Protein AF-A0AAW9IIH4-F1 (afdb_monomer)

Solvent-accessible surface area (backbone atoms only — not comparable to full-atom values): 10590 Å² total; per-residue (Å²): 128,60,88,69,88,62,89,60,56,69,57,55,57,49,47,42,50,60,62,62,72,50,63,72,75,75,47,43,67,60,53,48,55,54,21,71,76,36,96,56,32,51,64,33,71,68,41,51,50,56,61,61,62,69,77,44,51,66,56,54,52,56,50,33,56,43,57,64,70,49,71,61,63,66,55,52,53,40,45,74,74,68,45,50,73,68,51,42,41,62,72,48,51,48,64,73,41,44,32,47,50,43,40,49,50,51,56,51,46,56,57,57,66,67,51,47,71,65,53,62,71,39,34,77,50,80,91,68,56,50,70,53,56,57,50,50,52,40,55,70,68,62,102,61,62,42,59,68,59,37,51,54,50,51,57,58,63,42,49,65,55,52,55,51,45,71,74,40,45,71,27,40,63,51,32,62,50,61,64,65,64,83,129

Structure (mmCIF, N/CA/C/O backbone):
data_AF-A0AAW9IIH4-F1
#
_entry.id   AF-A0AAW9IIH4-F1
#
loop_
_atom_site.group_PDB
_atom_site.id
_atom_site.type_symbol
_atom_site.label_atom_id
_atom_site.label_alt_id
_atom_site.label_comp_id
_atom_site.label_asym_id
_atom_site.label_entity_id
_atom_site.label_seq_id
_atom_site.pdbx_PDB_ins_code
_atom_site.Cartn_x
_atom_site.Cartn_y
_atom_site.Cartn_z
_atom_site.occupancy
_atom_site.B_iso_or_equiv
_atom_site.auth_seq_id
_atom_site.auth_comp_id
_atom_site.auth_asym_id
_atom_site.auth_atom_id
_atom_site.pdbx_PDB_model_num
ATOM 1 N N . PHE A 1 1 ? -5.712 0.912 16.869 1.00 66.12 1 PHE A N 1
ATOM 2 C CA . PHE A 1 1 ? -5.456 2.235 17.491 1.00 66.12 1 PHE A CA 1
ATOM 3 C C . PHE A 1 1 ? -6.668 3.172 17.617 1.00 66.12 1 PHE A C 1
ATOM 5 O O . PHE A 1 1 ? -6.524 4.191 18.275 1.00 66.12 1 PHE A O 1
ATOM 12 N N . SER A 1 2 ? -7.848 2.918 17.038 1.00 71.56 2 SER A N 1
ATOM 13 C CA . SER A 1 2 ? -8.985 3.839 17.243 1.00 71.56 2 SER A CA 1
ATOM 14 C C . SER A 1 2 ? -9.834 3.443 18.458 1.00 71.56 2 SER A C 1
ATOM 16 O O . SER A 1 2 ? -9.719 4.090 19.499 1.00 71.56 2 SER A O 1
ATOM 18 N N . ARG A 1 3 ? -10.573 2.327 18.377 1.00 78.88 3 ARG A N 1
ATOM 19 C CA . ARG A 1 3 ? -11.568 1.919 19.389 1.00 78.88 3 ARG A CA 1
ATOM 20 C C . ARG A 1 3 ? -11.011 1.212 20.629 1.00 78.88 3 ARG A C 1
ATOM 22 O O . ARG A 1 3 ? -11.434 1.510 21.737 1.00 78.88 3 ARG A O 1
ATOM 29 N N . LEU A 1 4 ? -10.010 0.346 20.474 1.00 81.75 4 LEU A N 1
ATOM 30 C CA . LEU A 1 4 ? -9.418 -0.372 21.611 1.00 81.75 4 LEU A CA 1
ATOM 31 C C . LEU A 1 4 ? -8.483 0.527 22.441 1.00 81.75 4 LEU A C 1
ATOM 33 O O . LEU A 1 4 ? -7.743 1.363 21.891 1.00 81.75 4 LEU A O 1
ATOM 37 N N . ARG A 1 5 ? -8.509 0.339 23.766 1.00 77.62 5 ARG A N 1
ATOM 38 C CA . ARG A 1 5 ? -7.587 0.945 24.738 1.00 77.62 5 ARG A CA 1
ATOM 39 C C . ARG A 1 5 ? -6.576 -0.122 25.167 1.00 77.62 5 ARG A C 1
ATOM 41 O O . ARG A 1 5 ? -6.972 -1.193 25.598 1.00 77.62 5 ARG A O 1
ATOM 48 N N . PHE A 1 6 ? -5.287 0.160 25.010 1.00 85.25 6 PHE A N 1
ATOM 49 C CA . PHE A 1 6 ? -4.189 -0.705 25.445 1.00 85.25 6 PHE A CA 1
ATOM 50 C C . PHE A 1 6 ? -2.992 0.165 25.843 1.00 85.25 6 PHE A C 1
ATOM 52 O O . PHE A 1 6 ? -2.865 1.301 25.363 1.00 85.25 6 PHE A O 1
ATOM 59 N N . SER A 1 7 ? -2.139 -0.346 26.731 1.00 81.88 7 SER A N 1
ATOM 60 C CA . SER A 1 7 ? -0.954 0.385 27.192 1.00 81.88 7 SER A CA 1
ATOM 61 C C . SER A 1 7 ? 0.018 0.635 26.033 1.00 81.88 7 SER A C 1
ATOM 63 O O . SER A 1 7 ? 0.173 -0.205 25.152 1.00 81.88 7 SER A O 1
ATOM 65 N N . GLY A 1 8 ? 0.631 1.820 25.977 1.00 83.62 8 GLY A N 1
ATOM 66 C CA . GLY A 1 8 ? 1.584 2.175 24.916 1.00 83.62 8 GLY A CA 1
ATOM 67 C C . GLY A 1 8 ? 0.967 2.596 23.574 1.00 83.62 8 GLY A C 1
ATOM 68 O O . GLY A 1 8 ? 1.698 2.942 22.653 1.00 83.62 8 GLY A O 1
ATOM 69 N N . LYS A 1 9 ? -0.363 2.665 23.445 1.00 82.25 9 LYS A N 1
ATOM 70 C CA . LYS A 1 9 ? -1.073 3.038 22.203 1.00 82.25 9 LYS A CA 1
ATOM 71 C C . LYS A 1 9 ? -0.582 4.335 21.536 1.00 82.25 9 LYS A C 1
ATOM 73 O O . LYS A 1 9 ? -0.494 4.384 20.311 1.00 82.25 9 LYS A O 1
ATOM 78 N N . LYS A 1 10 ? -0.291 5.386 22.314 1.00 82.88 10 LYS A N 1
ATOM 79 C CA . LYS A 1 10 ? 0.221 6.670 21.789 1.00 82.88 10 LYS A CA 1
ATOM 80 C C . LYS A 1 10 ? 1.667 6.530 21.308 1.00 82.88 10 LYS A C 1
ATOM 82 O O . LYS A 1 10 ? 1.976 6.956 20.202 1.00 82.88 10 LYS A O 1
ATOM 87 N N . TYR A 1 11 ? 2.513 5.893 22.115 1.00 87.62 11 TYR A N 1
ATOM 88 C CA . TYR A 1 11 ? 3.925 5.685 21.803 1.00 87.62 11 TYR A CA 1
ATOM 89 C C . TYR A 1 11 ? 4.120 4.749 20.612 1.00 87.62 11 TYR A C 1
ATOM 91 O O . TYR A 1 11 ? 4.866 5.097 19.711 1.00 87.62 11 TYR A O 1
ATOM 99 N N . GLY A 1 12 ? 3.392 3.632 20.535 1.00 87.25 12 GLY A N 1
ATOM 100 C CA . GLY A 1 12 ? 3.460 2.717 19.394 1.00 87.25 12 GLY A CA 1
ATOM 101 C C . GLY A 1 12 ? 3.014 3.377 18.089 1.00 87.25 12 GLY A C 1
ATOM 102 O O . GLY A 1 12 ? 3.653 3.216 17.058 1.00 87.25 12 GLY A O 1
ATOM 103 N N . LEU A 1 13 ? 1.963 4.199 18.136 1.00 85.88 13 LEU A N 1
ATOM 104 C CA . LEU A 1 13 ? 1.499 4.936 16.963 1.00 85.88 13 LEU A CA 1
ATOM 105 C C . LEU A 1 13 ? 2.510 6.007 16.502 1.00 85.88 13 LEU A C 1
ATOM 107 O O . LEU A 1 13 ? 2.659 6.239 15.303 1.00 85.88 13 LEU A O 1
ATOM 111 N N . MET A 1 14 ? 3.191 6.655 17.449 1.00 87.00 14 MET A N 1
ATOM 112 C CA . MET A 1 14 ? 4.235 7.642 17.171 1.00 87.00 14 MET A CA 1
ATOM 113 C C . MET A 1 14 ? 5.524 6.977 16.671 1.00 87.00 14 MET A C 1
ATOM 115 O O . MET A 1 14 ? 6.124 7.463 15.720 1.00 87.00 14 MET A O 1
ATOM 119 N N . ALA A 1 15 ? 5.899 5.828 17.239 1.00 89.06 15 ALA A N 1
ATOM 120 C CA . ALA A 1 15 ? 7.024 5.017 16.783 1.00 89.06 15 ALA A CA 1
ATOM 121 C C . ALA A 1 15 ? 6.838 4.576 15.326 1.00 89.06 15 ALA A C 1
ATOM 123 O O . ALA A 1 15 ? 7.763 4.706 14.533 1.00 89.06 15 ALA A O 1
ATOM 124 N N . LEU A 1 16 ? 5.626 4.151 14.947 1.00 87.38 16 LEU A N 1
ATOM 125 C CA . LEU A 1 16 ? 5.300 3.810 13.558 1.00 87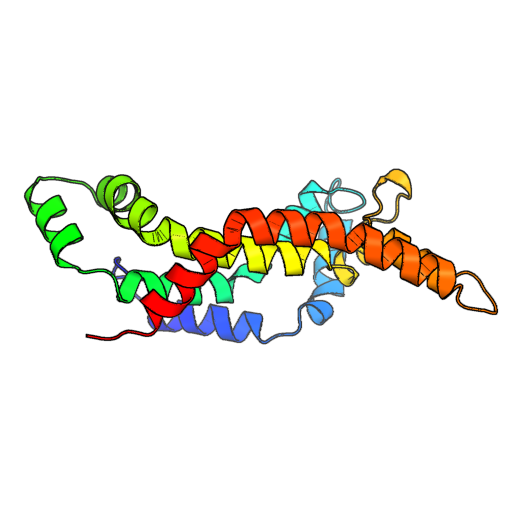.38 16 LEU A CA 1
ATOM 126 C C . LEU A 1 16 ? 5.521 4.983 12.586 1.00 87.38 16 LEU A C 1
ATOM 128 O O . LEU A 1 16 ? 5.991 4.754 11.478 1.00 87.38 16 LEU A O 1
ATOM 132 N N . LEU A 1 17 ? 5.227 6.228 12.987 1.00 85.00 17 LEU A N 1
ATOM 133 C CA . LEU A 1 17 ? 5.519 7.400 12.146 1.00 85.00 17 LEU A CA 1
ATOM 134 C C . LEU A 1 17 ? 7.008 7.677 12.044 1.00 85.00 17 LEU A C 1
ATOM 136 O O . LEU A 1 17 ? 7.509 7.880 10.945 1.00 85.00 17 LEU A O 1
ATOM 140 N N . ILE A 1 18 ? 7.702 7.691 13.182 1.00 88.31 18 ILE A N 1
ATOM 141 C CA . ILE A 1 18 ? 9.134 8.003 13.229 1.00 88.31 18 ILE A CA 1
ATOM 142 C C . ILE A 1 18 ? 9.912 7.000 12.373 1.00 88.31 18 ILE A C 1
ATOM 144 O O . ILE A 1 18 ? 10.756 7.401 11.578 1.00 88.31 18 ILE A O 1
ATOM 148 N N . LEU A 1 19 ? 9.572 5.712 12.470 1.00 85.69 19 LEU A N 1
ATOM 149 C CA . LEU A 1 19 ? 10.174 4.664 11.645 1.00 85.69 19 LEU A CA 1
ATOM 150 C C . LEU A 1 19 ? 9.923 4.878 10.145 1.00 85.69 19 LEU A C 1
ATOM 152 O O . LEU A 1 19 ? 10.794 4.573 9.340 1.00 85.69 19 LEU A O 1
ATOM 156 N N . GLN A 1 20 ? 8.770 5.431 9.759 1.00 83.81 20 GLN A N 1
ATOM 157 C CA . GLN A 1 20 ? 8.437 5.681 8.353 1.00 83.81 20 GLN A CA 1
ATOM 158 C C . GLN A 1 20 ? 9.046 6.976 7.793 1.00 83.81 20 GLN A C 1
ATOM 160 O O . GLN A 1 20 ? 9.161 7.118 6.579 1.00 83.81 20 GLN A O 1
ATOM 165 N N . MET A 1 21 ? 9.454 7.919 8.648 1.00 85.12 21 MET A N 1
ATOM 166 C CA . MET A 1 21 ? 10.212 9.098 8.207 1.00 85.12 21 MET A CA 1
ATOM 167 C C . MET A 1 21 ? 11.614 8.725 7.712 1.00 85.12 21 MET A C 1
ATOM 169 O O . MET A 1 21 ? 12.250 9.518 7.018 1.00 85.12 21 MET A O 1
ATOM 173 N N . PHE A 1 22 ? 12.093 7.527 8.058 1.00 83.50 22 PHE A N 1
ATOM 174 C CA . PHE A 1 22 ? 13.338 7.006 7.529 1.00 83.50 22 PHE A CA 1
ATOM 175 C C . PHE A 1 22 ? 13.177 6.669 6.036 1.00 83.50 22 PHE A C 1
ATOM 177 O O . PHE A 1 22 ? 12.227 5.971 5.669 1.00 83.50 22 PHE A O 1
ATOM 184 N N . PRO A 1 23 ? 14.076 7.135 5.151 1.00 80.75 23 PRO A N 1
ATOM 185 C CA . PRO A 1 23 ? 13.955 6.873 3.722 1.00 80.75 23 PRO A CA 1
ATOM 186 C C . PRO A 1 23 ? 13.978 5.370 3.426 1.00 80.75 23 PRO A C 1
ATOM 188 O O . PRO A 1 23 ? 14.931 4.675 3.780 1.00 80.75 23 PRO A O 1
ATOM 191 N N . ALA A 1 24 ? 12.961 4.866 2.720 1.00 78.25 24 ALA A N 1
ATOM 192 C CA . ALA A 1 24 ?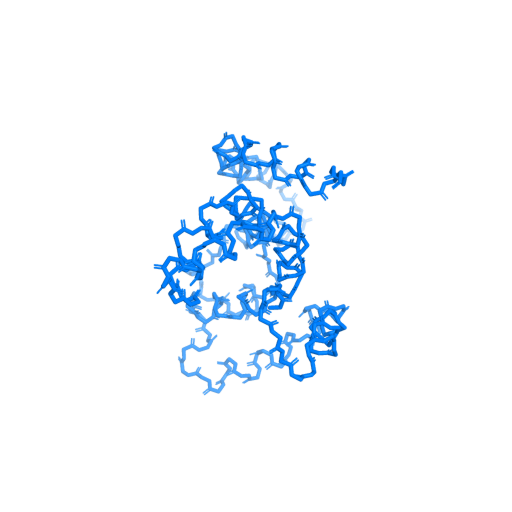 12.850 3.440 2.395 1.00 78.25 24 ALA A CA 1
ATOM 193 C C . ALA A 1 24 ? 14.060 2.905 1.601 1.00 78.25 24 ALA A C 1
ATOM 195 O O . ALA A 1 24 ? 14.441 1.747 1.751 1.00 78.25 24 ALA A O 1
ATOM 196 N N . SER A 1 25 ? 14.719 3.758 0.810 1.00 80.94 25 SER A N 1
ATOM 197 C CA . SER A 1 25 ? 15.942 3.415 0.076 1.00 80.94 25 SER A CA 1
ATOM 198 C C . SER A 1 25 ? 17.137 3.102 0.983 1.00 80.94 25 SER A C 1
ATOM 200 O O . SER A 1 25 ? 17.997 2.319 0.591 1.00 80.94 25 SER A O 1
ATOM 202 N N . MET A 1 26 ? 17.194 3.647 2.205 1.00 88.00 26 MET A N 1
ATOM 203 C CA . MET A 1 26 ? 18.266 3.338 3.162 1.00 88.00 26 MET A CA 1
ATOM 204 C C . MET A 1 26 ? 18.128 1.937 3.760 1.00 88.00 26 MET A C 1
ATOM 206 O O . MET A 1 26 ? 19.124 1.347 4.169 1.00 88.00 26 MET A O 1
ATOM 210 N N . ALA A 1 27 ? 16.913 1.383 3.783 1.00 89.25 27 ALA A N 1
ATOM 211 C CA . ALA A 1 27 ? 16.675 0.010 4.218 1.00 89.25 27 ALA A CA 1
ATOM 212 C C . ALA A 1 27 ? 17.080 -1.024 3.153 1.00 89.25 27 ALA A C 1
ATOM 214 O O . ALA A 1 27 ? 17.125 -2.217 3.449 1.00 89.25 27 ALA A O 1
ATOM 215 N N . LEU A 1 28 ? 17.394 -0.592 1.925 1.00 92.00 28 LEU A N 1
ATOM 216 C CA . LEU A 1 28 ? 17.636 -1.489 0.799 1.00 92.00 28 LEU A CA 1
ATOM 217 C C . LEU A 1 28 ? 18.770 -2.504 1.039 1.00 92.00 28 LEU A C 1
ATOM 219 O O . LEU A 1 28 ? 18.532 -3.686 0.791 1.00 92.00 28 LEU A O 1
ATOM 223 N N . PRO A 1 29 ? 19.962 -2.127 1.552 1.00 93.88 29 PRO A N 1
ATOM 224 C CA . PRO A 1 29 ? 21.016 -3.106 1.830 1.00 93.88 29 PRO A CA 1
ATOM 225 C C . PRO A 1 29 ? 20.593 -4.158 2.863 1.00 93.88 29 PRO A C 1
ATOM 227 O O . PRO A 1 29 ? 20.924 -5.330 2.713 1.00 93.88 29 PRO A O 1
ATOM 230 N N . ALA A 1 30 ? 19.822 -3.759 3.880 1.00 93.06 30 ALA A N 1
ATOM 231 C CA . ALA A 1 30 ? 19.318 -4.676 4.900 1.00 93.06 30 ALA A CA 1
ATOM 232 C C . ALA A 1 30 ? 18.270 -5.644 4.328 1.00 93.06 30 ALA A C 1
ATOM 234 O O . ALA A 1 30 ? 18.327 -6.842 4.596 1.00 93.06 30 ALA A O 1
ATOM 235 N N . ILE A 1 31 ? 17.354 -5.142 3.492 1.00 93.75 31 ILE A N 1
ATOM 236 C CA . ILE A 1 31 ? 16.365 -5.968 2.783 1.00 93.75 31 ILE A CA 1
ATOM 237 C C . ILE A 1 31 ? 17.070 -6.984 1.880 1.00 93.75 31 ILE A C 1
ATOM 239 O O . ILE A 1 31 ? 16.687 -8.149 1.874 1.00 93.75 31 ILE A O 1
ATOM 243 N N . LEU A 1 32 ? 18.114 -6.566 1.157 1.00 95.06 32 LEU A N 1
ATOM 244 C CA . LEU A 1 32 ? 18.908 -7.466 0.321 1.00 95.06 32 LEU A CA 1
ATOM 245 C C . LEU A 1 32 ? 19.640 -8.528 1.146 1.00 95.06 32 LEU A C 1
ATOM 247 O O . LEU A 1 32 ? 19.643 -9.684 0.746 1.00 95.06 32 LEU A O 1
ATOM 251 N N . GLY A 1 33 ? 20.205 -8.169 2.302 1.00 95.94 33 GLY A N 1
ATOM 252 C CA . GLY A 1 33 ? 20.817 -9.140 3.214 1.00 95.94 33 GLY A CA 1
ATOM 253 C C . GLY A 1 33 ? 19.850 -10.269 3.583 1.00 95.94 33 GLY A C 1
ATOM 254 O O . GLY A 1 33 ? 20.171 -11.438 3.397 1.00 95.94 33 GLY A O 1
ATOM 255 N N . VAL A 1 34 ? 18.625 -9.918 3.990 1.00 95.38 34 VAL A N 1
ATOM 256 C CA . VAL A 1 34 ? 17.565 -10.899 4.286 1.00 95.38 34 VAL A CA 1
ATOM 257 C C . VAL A 1 34 ? 17.140 -11.676 3.034 1.00 95.38 34 VAL A C 1
ATOM 259 O O . VAL A 1 34 ? 16.910 -12.882 3.098 1.00 95.38 34 VAL A O 1
ATOM 262 N N . ALA A 1 35 ? 17.040 -11.003 1.887 1.00 96.00 35 ALA A N 1
ATOM 263 C CA . ALA A 1 35 ? 16.650 -11.629 0.628 1.00 96.00 35 ALA A CA 1
ATOM 264 C C . ALA A 1 35 ? 17.653 -12.697 0.163 1.00 96.00 35 ALA A C 1
ATOM 266 O O . ALA A 1 35 ? 17.233 -13.715 -0.379 1.00 96.00 35 ALA A O 1
ATOM 267 N N . TYR A 1 36 ? 18.954 -12.492 0.392 1.00 95.75 36 TYR A N 1
ATOM 268 C CA . TYR A 1 36 ? 19.992 -13.466 0.042 1.00 95.75 36 TYR A CA 1
ATOM 269 C C . TYR A 1 36 ? 20.014 -14.692 0.961 1.00 95.75 36 TYR A C 1
ATOM 271 O O . TYR A 1 36 ? 20.403 -15.770 0.517 1.00 95.75 36 TYR A O 1
ATOM 279 N N . GLU A 1 37 ? 19.596 -14.555 2.221 1.00 96.00 37 GLU A N 1
ATOM 280 C CA . GLU A 1 37 ? 19.501 -15.686 3.155 1.00 96.00 37 GLU A CA 1
ATOM 281 C C . GLU A 1 37 ? 18.260 -16.557 2.906 1.00 96.00 37 GLU A C 1
ATOM 283 O O . GLU A 1 37 ? 18.245 -17.745 3.235 1.00 96.00 37 GLU A O 1
ATOM 288 N N . LEU A 1 38 ? 17.209 -15.984 2.315 1.00 95.12 38 LEU A N 1
ATOM 289 C CA . LEU A 1 38 ? 15.969 -16.692 2.019 1.00 95.12 38 LEU A CA 1
ATOM 290 C C . LEU A 1 38 ? 16.006 -17.318 0.616 1.00 95.12 38 LEU A C 1
ATOM 292 O O . LEU A 1 38 ? 16.207 -16.607 -0.367 1.00 95.12 38 LEU A O 1
ATOM 296 N N . PRO A 1 39 ? 15.667 -18.612 0.459 1.00 92.38 39 PRO A N 1
ATOM 297 C CA . PRO A 1 39 ? 15.695 -19.277 -0.849 1.00 92.38 39 PRO A CA 1
ATOM 298 C C . PRO A 1 39 ? 14.674 -18.716 -1.854 1.00 92.38 39 PRO A C 1
ATOM 300 O O . PRO A 1 39 ? 14.759 -18.995 -3.044 1.00 92.38 39 PRO A O 1
ATOM 303 N N . TRP A 1 40 ? 13.704 -17.928 -1.386 1.00 93.56 40 TRP A N 1
ATOM 304 C CA . TRP A 1 40 ? 12.674 -17.266 -2.189 1.00 93.56 40 TRP A CA 1
ATOM 305 C C . TRP A 1 40 ? 12.736 -15.732 -2.077 1.00 93.56 40 TRP A C 1
ATOM 307 O O . TRP A 1 40 ? 11.759 -15.062 -2.406 1.00 93.56 40 TRP A O 1
ATOM 317 N N . GLY A 1 41 ? 13.847 -15.173 -1.578 1.00 92.62 41 GLY A N 1
ATOM 318 C CA . GLY A 1 41 ? 14.001 -13.732 -1.359 1.00 92.62 41 GLY A CA 1
ATOM 319 C C . GLY A 1 41 ? 14.354 -12.929 -2.617 1.00 92.62 41 GLY A C 1
ATOM 320 O O . GLY A 1 41 ? 14.007 -11.754 -2.715 1.00 92.62 41 GLY A O 1
ATOM 321 N N . MET A 1 42 ? 14.989 -13.561 -3.604 1.00 95.69 42 MET A N 1
ATOM 322 C CA . MET A 1 42 ? 15.322 -12.957 -4.899 1.00 95.69 42 MET A CA 1
ATOM 323 C C . MET A 1 42 ? 14.394 -13.489 -5.995 1.00 95.69 42 MET A C 1
ATOM 325 O O . MET A 1 42 ? 13.901 -14.612 -5.897 1.00 95.69 42 MET A O 1
ATOM 329 N N . ASP A 1 43 ? 14.150 -12.681 -7.030 1.00 95.31 43 ASP A N 1
ATOM 330 C CA . ASP A 1 43 ? 13.373 -13.069 -8.219 1.00 95.31 43 ASP A CA 1
ATOM 331 C C . ASP A 1 43 ? 11.973 -13.624 -7.919 1.00 95.31 43 ASP A C 1
ATOM 333 O O . ASP A 1 43 ? 11.432 -14.456 -8.643 1.00 95.31 43 ASP A O 1
ATOM 337 N N . ASN A 1 44 ? 11.350 -13.128 -6.848 1.00 95.44 44 ASN A N 1
ATOM 338 C CA . ASN A 1 44 ? 10.054 -13.604 -6.389 1.00 95.44 44 ASN A CA 1
ATOM 339 C C . ASN A 1 44 ? 9.102 -12.442 -6.077 1.00 95.44 44 ASN A C 1
ATOM 341 O O . ASN A 1 44 ? 9.349 -11.625 -5.185 1.00 95.44 44 ASN A O 1
ATOM 345 N N . HIS A 1 45 ? 7.962 -12.390 -6.776 1.00 94.06 45 HIS A N 1
ATOM 346 C CA . HIS A 1 45 ? 6.943 -11.364 -6.536 1.00 94.06 45 HIS A CA 1
ATOM 347 C C . HIS A 1 45 ? 6.324 -11.457 -5.137 1.00 94.06 45 HIS A C 1
ATOM 349 O O . HIS A 1 45 ? 5.970 -10.424 -4.579 1.00 94.06 45 HIS A O 1
ATOM 355 N N . ALA A 1 46 ? 6.222 -12.647 -4.538 1.00 94.75 46 ALA A N 1
ATOM 356 C CA . ALA A 1 46 ? 5.661 -12.807 -3.196 1.00 94.75 46 ALA A CA 1
ATOM 357 C C . ALA A 1 46 ? 6.541 -12.141 -2.129 1.00 94.75 46 ALA A C 1
ATOM 359 O O . ALA A 1 46 ? 6.021 -11.448 -1.253 1.00 94.75 46 ALA A O 1
ATOM 360 N N . PHE A 1 47 ? 7.866 -12.288 -2.233 1.00 95.06 47 PHE A N 1
ATOM 361 C CA . PHE A 1 47 ? 8.793 -11.601 -1.335 1.00 95.06 47 PHE A CA 1
ATOM 362 C C . PHE A 1 47 ? 8.705 -10.084 -1.503 1.00 95.06 47 PHE A C 1
ATOM 364 O O . PHE A 1 47 ? 8.551 -9.365 -0.515 1.00 95.06 47 PHE A O 1
ATOM 371 N N . LEU A 1 48 ? 8.694 -9.598 -2.751 1.00 93.94 48 LEU A N 1
ATOM 372 C CA . LEU A 1 48 ? 8.518 -8.174 -3.035 1.00 93.94 48 LEU A CA 1
ATOM 373 C C . LEU A 1 48 ? 7.215 -7.630 -2.421 1.00 93.94 48 LEU A C 1
ATOM 375 O O . LEU A 1 48 ? 7.243 -6.600 -1.752 1.00 93.94 48 LEU A O 1
ATOM 379 N N . ILE A 1 49 ? 6.091 -8.340 -2.577 1.00 93.19 49 ILE A N 1
ATOM 380 C CA . ILE A 1 49 ? 4.797 -7.947 -1.992 1.00 93.19 49 ILE A CA 1
ATOM 381 C C . ILE A 1 49 ? 4.898 -7.822 -0.467 1.00 93.19 49 ILE A C 1
ATOM 383 O O . ILE A 1 49 ? 4.452 -6.818 0.089 1.00 93.19 49 ILE A O 1
ATOM 387 N N . ILE A 1 50 ? 5.510 -8.798 0.213 1.00 92.44 50 ILE A N 1
ATOM 388 C CA . ILE A 1 50 ? 5.673 -8.775 1.676 1.00 92.44 50 ILE A CA 1
ATOM 389 C C . ILE A 1 50 ? 6.477 -7.548 2.118 1.00 92.44 50 ILE A C 1
ATOM 391 O O . ILE A 1 50 ? 6.049 -6.834 3.030 1.00 92.44 50 ILE A O 1
ATOM 395 N N . VAL A 1 51 ? 7.602 -7.271 1.452 1.00 91.31 51 VAL A N 1
ATOM 396 C CA . VAL A 1 51 ? 8.442 -6.099 1.745 1.00 91.31 51 VAL A CA 1
ATOM 397 C C . VAL A 1 51 ? 7.641 -4.805 1.566 1.00 91.31 51 VAL A C 1
ATOM 399 O O . VAL A 1 51 ? 7.672 -3.928 2.432 1.00 91.31 51 VAL A O 1
ATOM 402 N N . MET A 1 52 ? 6.861 -4.698 0.489 1.00 89.19 52 MET A N 1
ATOM 403 C CA . MET A 1 52 ? 6.062 -3.505 0.195 1.00 89.19 52 MET A CA 1
ATOM 404 C C . MET A 1 52 ? 4.890 -3.301 1.167 1.00 89.19 52 MET A C 1
ATOM 406 O O . MET A 1 52 ? 4.552 -2.160 1.489 1.00 89.19 52 MET A O 1
ATOM 410 N N . CYS A 1 53 ? 4.300 -4.374 1.707 1.00 87.81 53 CYS A N 1
ATOM 411 C CA . CYS A 1 53 ? 3.256 -4.274 2.734 1.00 87.81 53 CYS A CA 1
ATOM 412 C C . CYS A 1 53 ? 3.756 -3.641 4.048 1.00 87.81 53 CYS A C 1
ATOM 414 O O . CYS A 1 53 ? 2.966 -3.026 4.778 1.00 87.81 53 CYS A O 1
ATOM 416 N N . GLY A 1 54 ? 5.058 -3.751 4.343 1.00 79.75 54 GLY A N 1
ATOM 417 C CA . GLY A 1 54 ? 5.677 -3.175 5.540 1.00 79.75 54 GLY A CA 1
ATOM 418 C C . GLY A 1 54 ? 5.651 -1.641 5.588 1.00 79.75 54 GLY A C 1
ATOM 419 O O . GLY A 1 54 ? 5.634 -1.057 6.670 1.00 79.75 54 GLY A O 1
ATOM 420 N N . ALA A 1 55 ? 5.562 -0.965 4.438 1.00 68.00 55 ALA A N 1
ATOM 421 C CA . ALA A 1 55 ? 5.642 0.496 4.324 1.00 68.00 55 ALA A CA 1
ATOM 422 C C . ALA A 1 55 ? 4.302 1.235 4.570 1.00 68.00 55 ALA A C 1
ATOM 424 O O . ALA A 1 55 ? 4.040 2.283 3.979 1.00 68.00 55 ALA A O 1
ATOM 425 N N . SER A 1 56 ? 3.425 0.707 5.432 1.00 78.38 56 SER A N 1
ATOM 426 C CA . SER A 1 56 ? 2.014 1.133 5.532 1.00 78.38 56 SER A CA 1
ATOM 427 C C . SER A 1 56 ? 1.643 1.963 6.773 1.00 78.38 56 SER A C 1
ATOM 429 O O . SER A 1 56 ? 0.463 2.251 6.987 1.00 78.38 56 SER A O 1
ATOM 431 N N . ALA A 1 57 ? 2.607 2.402 7.589 1.00 83.06 57 ALA A N 1
ATOM 432 C CA . ALA A 1 57 ? 2.334 3.109 8.851 1.00 83.06 57 ALA A CA 1
ATOM 433 C C . ALA A 1 57 ? 1.459 4.376 8.693 1.00 83.06 57 ALA A C 1
ATOM 435 O O . ALA A 1 57 ? 0.549 4.610 9.494 1.00 83.06 57 ALA A O 1
ATOM 436 N N . TYR A 1 58 ? 1.655 5.151 7.628 1.00 83.62 58 TYR A N 1
ATOM 437 C CA . TYR A 1 58 ? 0.841 6.323 7.295 1.00 83.62 58 TYR A CA 1
ATOM 438 C C . TYR A 1 58 ? -0.631 5.956 7.069 1.00 83.62 58 TYR A C 1
ATOM 440 O O . TYR A 1 58 ? -1.530 6.633 7.568 1.00 83.62 58 TYR A O 1
ATOM 448 N N . ASN A 1 59 ? -0.897 4.826 6.409 1.00 88.69 59 ASN A N 1
ATOM 449 C CA . ASN A 1 59 ? -2.259 4.348 6.170 1.00 88.69 59 ASN A CA 1
ATOM 450 C C . ASN A 1 59 ? -2.974 3.997 7.482 1.00 88.69 59 ASN A C 1
ATOM 452 O O . ASN A 1 59 ? -4.183 4.198 7.601 1.00 88.69 59 ASN A O 1
ATOM 456 N N . ILE A 1 60 ? -2.235 3.534 8.499 1.00 88.94 60 ILE A N 1
ATOM 457 C CA . ILE A 1 60 ? -2.777 3.288 9.845 1.00 88.94 60 ILE A CA 1
ATOM 458 C C . ILE A 1 60 ? -3.236 4.603 10.481 1.00 88.94 60 ILE A C 1
ATOM 460 O O . ILE A 1 60 ? -4.300 4.643 11.104 1.00 88.94 60 ILE A O 1
ATOM 464 N N . TRP A 1 61 ? -2.463 5.679 10.324 1.00 85.69 61 TRP A N 1
ATOM 465 C CA . TRP A 1 61 ? -2.836 7.009 10.809 1.00 85.69 61 TRP A CA 1
ATOM 466 C C . TRP A 1 61 ? -4.055 7.560 10.103 1.00 85.69 61 TRP A C 1
ATOM 468 O O . TRP A 1 61 ? -4.989 8.026 10.756 1.00 85.69 61 TRP A O 1
ATOM 478 N N . LEU A 1 62 ? -4.046 7.452 8.783 1.00 86.62 62 LEU A N 1
ATOM 479 C CA . LEU A 1 62 ? -5.103 7.943 7.933 1.00 86.62 62 LEU A CA 1
ATOM 480 C C . LEU A 1 62 ? -6.435 7.229 8.252 1.00 86.62 62 LEU A C 1
ATOM 482 O O . LEU A 1 62 ? -7.446 7.876 8.530 1.00 86.62 62 LEU A O 1
ATOM 486 N N . MET A 1 63 ? -6.409 5.897 8.361 1.00 90.44 63 MET A N 1
ATOM 487 C CA . MET A 1 63 ? -7.564 5.096 8.778 1.00 90.44 63 MET A CA 1
ATOM 488 C C . MET A 1 63 ? -7.985 5.383 10.225 1.00 90.44 63 MET A C 1
ATOM 490 O O . MET A 1 63 ? -9.175 5.468 10.530 1.00 90.44 63 MET A O 1
ATOM 494 N N . LYS A 1 64 ? -7.027 5.547 11.148 1.00 88.31 64 LYS A N 1
ATOM 495 C CA . LYS A 1 64 ? -7.333 5.903 12.540 1.00 88.31 64 LYS A CA 1
ATOM 496 C C . LYS A 1 64 ? -8.076 7.235 12.606 1.00 88.31 64 LYS A C 1
ATOM 498 O O . LYS A 1 64 ? -9.065 7.298 13.331 1.00 88.31 64 LYS A O 1
ATOM 503 N N . GLY A 1 65 ? -7.592 8.259 11.902 1.00 87.00 65 GLY A N 1
ATOM 504 C CA . GLY A 1 65 ? -8.214 9.582 11.856 1.00 87.00 65 GLY A CA 1
ATOM 505 C C . GLY A 1 65 ? -9.656 9.497 11.370 1.00 87.00 65 GLY A C 1
ATOM 506 O O . GLY A 1 65 ? -10.555 9.977 12.052 1.00 87.00 65 GLY A O 1
ATOM 507 N N . PHE A 1 66 ? -9.888 8.761 10.282 1.00 88.94 66 PHE A N 1
ATOM 508 C CA . PHE A 1 66 ? -11.231 8.539 9.748 1.00 88.94 66 PHE A CA 1
ATOM 509 C C . PHE A 1 66 ? -12.160 7.828 10.747 1.00 88.94 66 PHE A C 1
ATOM 511 O O . PHE A 1 66 ? -13.248 8.312 11.037 1.00 88.94 66 PHE A O 1
ATOM 518 N N . ILE A 1 67 ? -11.721 6.716 11.359 1.00 90.88 67 ILE A N 1
ATOM 519 C CA . ILE A 1 67 ? -12.537 5.994 12.357 1.00 90.88 67 ILE A CA 1
ATOM 520 C C . ILE A 1 67 ? -12.835 6.878 13.579 1.00 90.88 67 ILE A C 1
ATOM 522 O O . ILE A 1 67 ? -13.865 6.706 14.226 1.00 90.88 67 ILE A O 1
ATOM 526 N N . GLN A 1 68 ? -11.943 7.805 13.943 1.00 87.81 68 GLN A N 1
ATOM 527 C CA . GLN A 1 68 ? -12.192 8.727 15.055 1.00 87.81 68 GLN A CA 1
ATOM 528 C C . GLN A 1 68 ? -13.337 9.710 14.780 1.00 87.81 68 GLN A C 1
ATOM 530 O O . GLN A 1 68 ? -13.960 10.125 15.752 1.00 87.81 68 GLN A O 1
ATOM 535 N N . GLY A 1 69 ? -13.628 10.022 13.513 1.00 85.00 69 GLY A N 1
ATOM 536 C CA . GLY A 1 69 ? -14.785 10.831 13.117 1.00 85.00 69 GLY A CA 1
ATOM 537 C C . GLY A 1 69 ? -16.114 10.067 13.093 1.00 85.00 69 GLY A C 1
ATOM 538 O O . GLY A 1 69 ? -17.166 10.686 13.048 1.00 85.00 69 GLY A O 1
ATOM 539 N N . LEU A 1 70 ? -16.101 8.729 13.152 1.00 88.38 70 LEU A N 1
ATOM 540 C CA . LEU A 1 70 ? -17.339 7.944 13.188 1.00 88.38 70 LEU A CA 1
ATOM 541 C C . LEU A 1 70 ? -18.023 8.051 14.566 1.00 88.38 70 LEU A C 1
ATOM 543 O O . LEU A 1 70 ? -17.326 7.841 15.576 1.00 88.38 70 LEU A O 1
ATOM 547 N N . PRO A 1 71 ? -19.358 8.263 14.625 1.00 88.25 71 PRO A N 1
ATOM 548 C CA . PRO A 1 71 ? -20.117 8.310 15.874 1.00 88.25 71 PRO A CA 1
ATOM 549 C C . PRO A 1 71 ? -19.850 7.080 16.740 1.00 88.25 71 PRO A C 1
ATOM 551 O O . PRO A 1 71 ? -19.874 5.946 16.258 1.00 88.25 71 PRO A O 1
ATOM 554 N N . LYS A 1 72 ? -19.555 7.294 18.025 1.00 88.00 72 LYS A N 1
ATOM 555 C CA . LYS A 1 72 ? -19.276 6.191 18.962 1.00 88.00 72 LYS A CA 1
ATOM 556 C C . LYS A 1 72 ? -20.542 5.476 19.423 1.00 88.00 72 LYS A C 1
ATOM 558 O O . LYS A 1 72 ? -20.474 4.296 19.741 1.00 88.00 72 LYS A O 1
ATOM 563 N N . GLU A 1 73 ? -21.675 6.166 19.385 1.00 89.88 73 GLU A N 1
ATOM 564 C CA . GLU A 1 73 ? -22.996 5.654 19.767 1.00 89.88 73 GLU A CA 1
ATOM 565 C C . GLU A 1 73 ? -23.393 4.403 18.966 1.00 89.88 73 GLU A C 1
ATOM 567 O O . GLU A 1 73 ? -24.042 3.502 19.493 1.00 89.88 73 GLU A O 1
ATOM 572 N N . LEU A 1 74 ? -22.941 4.292 17.710 1.00 89.44 74 LEU A N 1
ATOM 573 C CA . LEU A 1 74 ? -23.141 3.100 16.875 1.00 89.44 74 LEU A CA 1
ATOM 574 C C . LEU A 1 74 ? -22.421 1.866 17.432 1.00 89.44 74 LEU A C 1
ATOM 576 O O . LEU A 1 74 ? -22.922 0.750 17.329 1.00 89.44 74 LEU A O 1
ATOM 580 N N . ASP A 1 75 ? -21.242 2.060 18.021 1.00 90.88 75 ASP A N 1
ATOM 581 C CA . ASP A 1 75 ? -20.501 0.970 18.645 1.00 90.88 75 ASP A CA 1
ATOM 582 C C . ASP A 1 75 ? -21.140 0.613 19.997 1.00 90.88 75 ASP A C 1
ATOM 584 O O . ASP A 1 75 ? -21.293 -0.563 20.313 1.00 90.88 75 ASP A O 1
ATOM 588 N N . GLU A 1 76 ? -21.522 1.626 20.782 1.00 89.94 76 GLU A N 1
ATOM 589 C CA . GLU A 1 76 ? -22.114 1.475 22.119 1.00 89.94 76 GLU A CA 1
ATOM 590 C C . GLU A 1 76 ? -23.477 0.777 22.079 1.00 89.94 76 GLU A C 1
ATOM 592 O O . GLU A 1 76 ? -23.684 -0.175 22.828 1.00 89.94 76 GLU A O 1
ATOM 597 N N . SER A 1 77 ? -24.358 1.169 21.156 1.00 92.88 77 SER A N 1
ATOM 598 C CA . SER A 1 77 ? -25.641 0.487 20.920 1.00 92.88 77 SER A CA 1
ATOM 599 C C . SER A 1 77 ? -25.448 -0.981 20.539 1.00 92.88 77 SER A C 1
ATOM 601 O O . SER A 1 77 ? -26.083 -1.859 21.116 1.00 92.88 77 SER A O 1
ATOM 603 N N . ALA A 1 78 ? -24.491 -1.280 19.660 1.00 92.25 78 ALA A N 1
ATOM 604 C CA . ALA A 1 78 ? -24.192 -2.657 19.292 1.00 92.25 78 ALA A CA 1
ATOM 605 C C . ALA A 1 78 ? -23.652 -3.490 20.468 1.00 92.25 78 ALA A C 1
ATOM 607 O O . ALA A 1 78 ? -23.953 -4.680 20.560 1.00 92.25 78 ALA A O 1
ATOM 608 N N . TYR A 1 79 ? -22.873 -2.894 21.378 1.00 93.69 79 TYR A N 1
ATOM 609 C CA . TYR A 1 79 ? -22.450 -3.582 22.603 1.00 93.69 79 TYR A CA 1
ATOM 610 C C . TYR A 1 79 ? -23.624 -3.846 23.554 1.00 93.69 79 TYR A C 1
ATOM 612 O O . TYR A 1 79 ? -23.653 -4.908 24.176 1.00 93.69 79 TYR A O 1
ATOM 620 N N . VAL A 1 80 ? -24.596 -2.929 23.643 1.00 94.44 80 VAL A N 1
ATOM 621 C CA . VAL A 1 80 ? -25.843 -3.138 24.405 1.00 94.44 80 VAL A CA 1
ATOM 622 C C . VAL A 1 80 ? -26.661 -4.293 23.813 1.00 94.44 80 VAL A C 1
ATOM 624 O O . VAL A 1 80 ? -27.171 -5.118 24.567 1.00 94.44 80 VAL A O 1
ATOM 627 N N . ASP A 1 81 ? -26.670 -4.439 22.485 1.00 94.19 81 ASP A N 1
ATOM 628 C CA . ASP A 1 81 ? -27.287 -5.570 21.769 1.00 94.19 81 ASP A CA 1
ATOM 629 C C . ASP A 1 81 ? -26.488 -6.892 21.883 1.00 94.19 81 ASP A C 1
ATOM 631 O O . ASP A 1 81 ? -26.813 -7.894 21.239 1.00 94.19 81 ASP A O 1
ATOM 635 N N . GLY A 1 82 ? -25.418 -6.923 22.686 1.00 94.62 82 GLY A N 1
ATOM 636 C CA . GLY A 1 82 ? -24.601 -8.115 22.927 1.00 94.62 82 GLY A CA 1
ATOM 637 C C . GLY A 1 82 ? -23.579 -8.426 21.828 1.00 94.62 82 GLY A C 1
ATOM 638 O O . GLY A 1 82 ? -23.022 -9.528 21.800 1.00 94.62 82 GLY A O 1
ATOM 639 N N . ALA A 1 83 ? -23.302 -7.491 20.912 1.00 94.50 83 ALA A N 1
ATOM 640 C CA . ALA A 1 83 ? -22.300 -7.701 19.875 1.00 94.50 83 ALA A CA 1
ATOM 641 C C . ALA A 1 83 ? -20.876 -7.745 20.457 1.00 94.50 83 ALA A C 1
ATOM 643 O O . ALA A 1 83 ? -20.473 -6.923 21.277 1.00 94.50 83 ALA A O 1
ATOM 644 N N . THR A 1 84 ? -20.054 -8.673 19.969 1.00 93.56 84 THR A N 1
ATOM 645 C CA . THR A 1 84 ? -18.626 -8.733 20.320 1.00 93.56 84 THR A CA 1
ATOM 646 C C . THR A 1 84 ? -17.818 -7.671 19.566 1.00 93.56 84 THR A C 1
ATOM 648 O O . THR A 1 84 ? -18.199 -7.227 18.481 1.00 93.56 84 THR A O 1
ATOM 651 N N . HIS A 1 85 ? -16.629 -7.312 20.065 1.00 90.62 85 HIS A N 1
ATOM 652 C CA . HIS A 1 85 ? -15.728 -6.367 19.381 1.00 90.62 85 HIS A CA 1
ATOM 653 C C . HIS A 1 85 ? -15.441 -6.732 17.912 1.00 90.62 85 HIS A C 1
ATOM 655 O O . HIS A 1 85 ? -15.375 -5.851 17.054 1.00 90.62 85 HIS A O 1
ATOM 661 N N . GLY A 1 86 ? -15.294 -8.026 17.601 1.00 92.19 86 GLY A N 1
ATOM 662 C CA . GLY A 1 86 ? -15.088 -8.496 16.228 1.00 92.19 86 GLY A CA 1
ATOM 663 C C . GLY A 1 86 ? -16.323 -8.308 15.341 1.00 92.19 86 GLY A C 1
ATOM 664 O O . GLY A 1 86 ? -16.195 -7.958 14.166 1.00 92.19 86 GLY A O 1
ATOM 665 N N . GLN A 1 87 ? -17.523 -8.483 15.904 1.00 93.94 87 GLN A N 1
ATOM 666 C CA . GLN A 1 87 ? -18.780 -8.230 15.199 1.00 93.94 87 GLN A CA 1
ATOM 667 C C . GLN A 1 87 ? -18.978 -6.739 14.931 1.00 93.94 87 GLN A C 1
ATOM 669 O O . GLN A 1 87 ? -19.271 -6.390 13.790 1.00 93.94 87 GLN A O 1
ATOM 674 N N . VAL A 1 88 ? -18.742 -5.871 15.920 1.00 94.06 88 VAL A N 1
ATOM 675 C CA . VAL A 1 88 ? -18.790 -4.408 15.740 1.00 94.06 88 VAL A CA 1
ATOM 676 C C . VAL A 1 88 ? -17.806 -3.971 14.656 1.00 94.06 88 VAL A C 1
ATOM 678 O O . VAL A 1 88 ? -18.174 -3.257 13.724 1.00 94.06 88 VAL A O 1
ATOM 681 N N . PHE A 1 89 ? -16.570 -4.480 14.692 1.00 92.44 89 PHE A N 1
ATOM 682 C CA . PHE A 1 89 ? -15.590 -4.183 13.650 1.00 92.44 89 PHE A CA 1
ATOM 683 C C . PHE A 1 89 ? -16.077 -4.597 12.255 1.00 92.44 89 PHE A C 1
ATOM 685 O O . PHE A 1 89 ? -16.069 -3.781 11.336 1.00 92.44 89 PHE A O 1
ATOM 692 N N . LYS A 1 90 ? -16.520 -5.847 12.082 1.00 94.62 90 LYS A N 1
ATOM 693 C CA . LYS A 1 90 ? -16.872 -6.389 10.761 1.00 94.62 90 LYS A CA 1
ATOM 694 C C . LYS A 1 90 ? -18.204 -5.859 10.219 1.00 94.62 90 LYS A C 1
ATOM 696 O O . LYS A 1 90 ? -18.322 -5.682 9.010 1.00 94.62 90 LYS A O 1
ATOM 701 N N . LYS A 1 91 ? -19.204 -5.653 11.080 1.00 93.69 91 LYS A N 1
ATOM 702 C CA . LYS A 1 91 ? -20.575 -5.292 10.680 1.00 93.69 91 LYS A CA 1
ATOM 703 C C . LYS A 1 91 ? -20.845 -3.787 10.692 1.00 93.69 91 LYS A C 1
ATOM 705 O O . LYS A 1 91 ? -21.718 -3.358 9.950 1.00 93.69 91 LYS A O 1
ATOM 710 N N . ILE A 1 92 ? -20.111 -3.005 11.485 1.00 92.62 92 ILE A N 1
ATOM 711 C CA . ILE A 1 92 ? -20.354 -1.561 11.645 1.00 92.62 92 ILE A CA 1
ATOM 712 C C . ILE A 1 92 ? -19.157 -0.765 11.124 1.00 92.62 92 ILE A C 1
ATOM 714 O O . ILE A 1 92 ? -19.268 -0.055 10.126 1.00 92.62 92 ILE A O 1
ATOM 718 N N . ILE A 1 93 ? -17.978 -0.941 11.724 1.00 92.25 93 ILE A N 1
ATOM 719 C CA . ILE A 1 93 ? -16.803 -0.114 11.403 1.00 92.25 93 ILE A CA 1
ATOM 720 C C . ILE A 1 93 ? -16.319 -0.356 9.965 1.00 92.25 93 ILE A C 1
ATOM 722 O O . ILE A 1 93 ? -16.055 0.592 9.224 1.00 92.25 93 ILE A O 1
ATOM 726 N N . LEU A 1 94 ? -16.194 -1.614 9.539 1.00 92.38 94 LEU A N 1
ATOM 727 C CA . LEU A 1 94 ? -15.644 -1.956 8.228 1.00 92.38 94 LEU A CA 1
ATOM 728 C C . LEU A 1 94 ? -16.519 -1.434 7.065 1.00 92.38 94 LEU A C 1
ATOM 730 O O . LEU A 1 94 ? -15.968 -0.820 6.152 1.00 92.38 94 LEU A O 1
ATOM 734 N N . PRO A 1 95 ? -17.861 -1.578 7.078 1.00 91.25 95 PRO A N 1
ATOM 735 C CA . PRO A 1 95 ? -18.720 -0.957 6.070 1.00 91.25 95 PRO A CA 1
ATOM 736 C C . PRO A 1 95 ? -18.644 0.572 6.044 1.00 91.25 95 PRO A C 1
ATOM 738 O O . PRO A 1 95 ? -18.580 1.144 4.957 1.00 91.25 95 PRO A O 1
ATOM 741 N N . LEU A 1 96 ? -18.596 1.225 7.210 1.00 90.25 96 LEU A N 1
ATOM 742 C CA . LEU A 1 96 ? -18.522 2.689 7.311 1.00 90.25 96 LEU A CA 1
ATOM 743 C C . LEU A 1 96 ? -17.174 3.254 6.839 1.00 90.25 96 LEU A C 1
ATOM 745 O O . LEU A 1 96 ? -17.105 4.370 6.335 1.00 90.25 96 LEU A O 1
ATOM 749 N N . THR A 1 97 ? -16.101 2.471 6.950 1.00 91.81 97 THR A N 1
ATOM 750 C CA . THR A 1 97 ? -14.751 2.854 6.499 1.00 91.81 97 THR A CA 1
ATOM 751 C C . THR A 1 97 ? -14.469 2.532 5.029 1.00 91.81 97 THR A C 1
ATOM 753 O O . THR A 1 97 ? -13.393 2.875 4.537 1.00 91.81 97 THR A O 1
ATOM 756 N N . LYS A 1 98 ? -15.418 1.936 4.286 1.00 90.31 98 LYS A N 1
ATOM 757 C CA . LYS A 1 98 ? -15.269 1.620 2.848 1.00 90.31 98 LYS A CA 1
ATOM 758 C C . LYS A 1 98 ? -14.774 2.794 1.987 1.00 90.31 98 LYS A C 1
ATOM 760 O O . LYS A 1 98 ? -13.870 2.559 1.185 1.00 90.31 98 LYS A O 1
ATOM 765 N N . PRO A 1 99 ? -15.279 4.038 2.133 1.00 89.50 99 PRO A N 1
ATOM 766 C CA . PRO A 1 99 ? -14.767 5.164 1.352 1.00 89.50 99 PRO A CA 1
ATOM 767 C C . PRO A 1 99 ? -13.279 5.411 1.605 1.00 89.50 99 PRO A C 1
ATOM 769 O O . PRO A 1 99 ? -12.504 5.599 0.670 1.00 89.50 99 PRO A O 1
ATOM 772 N N . MET A 1 100 ? -12.860 5.306 2.868 1.00 90.38 100 MET A N 1
ATOM 773 C CA . MET A 1 100 ? -11.469 5.496 3.256 1.00 90.38 100 MET A CA 1
ATOM 774 C C . MET A 1 100 ? -10.554 4.363 2.797 1.00 90.38 100 MET A C 1
ATOM 776 O O . MET A 1 100 ? -9.406 4.600 2.423 1.00 90.38 100 MET A O 1
ATOM 780 N N . LEU A 1 101 ? -11.063 3.129 2.777 1.00 91.50 101 LEU A N 1
ATOM 781 C CA . LEU A 1 101 ? -10.358 1.998 2.178 1.00 91.50 101 LEU A CA 1
ATOM 782 C C . LEU A 1 101 ? -10.117 2.221 0.683 1.00 91.50 101 LEU A C 1
ATOM 784 O O . LEU A 1 101 ? -9.025 1.924 0.211 1.00 91.50 101 LEU A O 1
ATOM 788 N N . GLY A 1 102 ? -11.087 2.791 -0.040 1.00 91.00 102 GLY A N 1
ATOM 789 C CA . GLY A 1 102 ? -10.915 3.181 -1.441 1.00 91.00 102 GLY A CA 1
ATOM 790 C C . GLY A 1 102 ? -9.794 4.208 -1.630 1.00 91.00 102 GLY A C 1
ATOM 791 O O . GLY A 1 102 ? -8.945 4.033 -2.502 1.00 91.00 102 GLY A O 1
ATOM 792 N N . VAL A 1 103 ? -9.742 5.231 -0.769 1.00 89.06 103 VAL A N 1
ATOM 793 C CA . VAL A 1 103 ? -8.668 6.242 -0.760 1.00 89.06 103 VAL A CA 1
ATOM 794 C C . VAL A 1 103 ? -7.297 5.603 -0.522 1.00 89.06 103 VAL A C 1
ATOM 796 O O . VAL A 1 103 ? -6.374 5.815 -1.308 1.00 89.06 103 VAL A O 1
ATOM 799 N N . ILE A 1 104 ? -7.162 4.797 0.535 1.00 91.44 104 ILE A N 1
ATOM 800 C CA . ILE A 1 104 ? -5.900 4.121 0.878 1.00 91.44 104 ILE A CA 1
ATOM 801 C C . ILE A 1 104 ? -5.464 3.189 -0.248 1.00 91.44 104 ILE A C 1
ATOM 803 O O . ILE A 1 104 ? -4.305 3.219 -0.652 1.00 91.44 104 ILE A O 1
ATOM 807 N N . PHE A 1 105 ? -6.388 2.391 -0.781 1.00 91.81 105 PHE A N 1
ATOM 808 C CA . PHE A 1 105 ? -6.107 1.483 -1.884 1.00 91.81 105 PHE A CA 1
ATOM 809 C C . PHE A 1 105 ? -5.604 2.238 -3.118 1.00 91.81 105 PHE A C 1
ATOM 811 O O . PHE A 1 105 ? -4.611 1.830 -3.710 1.00 91.81 105 PHE A O 1
ATOM 818 N N . PHE A 1 106 ? -6.236 3.356 -3.476 1.00 90.69 106 PHE A N 1
ATOM 819 C CA . PHE A 1 106 ? -5.823 4.163 -4.620 1.00 90.69 106 PHE A CA 1
ATOM 820 C C . PHE A 1 106 ? -4.398 4.712 -4.463 1.00 90.69 106 PHE A C 1
ATOM 822 O O . PHE A 1 106 ? -3.563 4.515 -5.349 1.00 90.69 106 PHE A O 1
ATOM 829 N N . PHE A 1 107 ? -4.088 5.339 -3.324 1.00 87.81 107 PHE A N 1
ATOM 830 C CA . PHE A 1 107 ? -2.745 5.873 -3.074 1.00 87.81 107 PHE A CA 1
ATOM 831 C C . PHE A 1 107 ? -1.686 4.770 -2.971 1.00 87.81 107 PHE A C 1
ATOM 833 O O . PHE A 1 107 ? -0.601 4.907 -3.538 1.00 87.81 107 PHE A O 1
ATOM 840 N N . SER A 1 108 ? -2.002 3.652 -2.311 1.00 91.31 108 SER A N 1
ATOM 841 C CA . SER A 1 108 ? -1.109 2.493 -2.246 1.00 91.31 108 SER A CA 1
ATOM 842 C C . SER A 1 108 ? -0.877 1.863 -3.617 1.00 91.31 108 SER A C 1
ATOM 844 O O . SER A 1 108 ? 0.252 1.468 -3.908 1.00 91.31 108 SER A O 1
ATOM 846 N N . PHE A 1 109 ? -1.901 1.806 -4.473 1.00 91.50 109 PHE A N 1
ATOM 847 C CA . PHE A 1 109 ? -1.760 1.315 -5.838 1.00 91.50 109 PHE A CA 1
ATOM 848 C C . PHE A 1 109 ? -0.837 2.215 -6.651 1.00 91.50 109 PHE A C 1
ATOM 850 O O . PHE A 1 109 ? 0.098 1.699 -7.244 1.00 91.50 109 PHE A O 1
ATOM 857 N N . ILE A 1 110 ? -1.035 3.539 -6.640 1.00 89.44 110 ILE A N 1
ATOM 858 C CA . ILE A 1 110 ? -0.145 4.473 -7.354 1.00 89.44 110 ILE A CA 1
ATOM 859 C C . ILE A 1 110 ? 1.304 4.306 -6.887 1.00 89.44 110 ILE A C 1
ATOM 861 O O . ILE A 1 110 ? 2.200 4.155 -7.717 1.00 89.44 110 ILE A O 1
ATOM 865 N N . GLY A 1 111 ? 1.527 4.303 -5.568 1.00 88.75 111 GLY A N 1
ATOM 866 C CA . GLY A 1 111 ? 2.868 4.172 -4.998 1.00 88.75 111 GLY A CA 1
ATOM 867 C C . GLY A 1 111 ? 3.540 2.849 -5.364 1.00 88.75 111 GLY A C 1
ATOM 868 O O . GLY A 1 111 ? 4.721 2.832 -5.689 1.00 88.75 111 GLY A O 1
ATOM 869 N N . THR A 1 112 ? 2.779 1.752 -5.369 1.00 89.62 112 THR A N 1
ATOM 870 C CA . THR A 1 112 ? 3.288 0.417 -5.719 1.00 89.62 112 THR A CA 1
ATOM 871 C C . THR A 1 112 ? 3.507 0.263 -7.220 1.00 89.62 112 THR A C 1
ATOM 873 O O . THR A 1 112 ? 4.503 -0.307 -7.649 1.00 89.62 112 THR A O 1
ATOM 876 N N . PHE A 1 113 ? 2.594 0.796 -8.030 1.00 90.94 113 PHE A N 1
ATOM 877 C CA . PHE A 1 113 ? 2.643 0.705 -9.485 1.00 90.94 113 PHE A CA 1
ATOM 878 C C . PHE A 1 113 ? 3.826 1.476 -10.070 1.00 90.94 113 PHE A C 1
ATOM 880 O O . PHE A 1 113 ? 4.348 1.071 -11.101 1.00 90.94 113 PHE A O 1
ATOM 887 N N . GLY A 1 114 ? 4.240 2.569 -9.422 1.00 89.31 114 GLY A N 1
ATOM 888 C CA . GLY A 1 114 ? 5.417 3.362 -9.784 1.00 89.31 114 GLY A CA 1
ATOM 889 C C . GLY A 1 114 ? 6.712 2.954 -9.072 1.00 89.31 114 GLY A C 1
ATOM 890 O O . GLY A 1 114 ? 7.726 3.629 -9.247 1.00 89.31 114 GLY A O 1
ATOM 891 N N . GLU A 1 115 ? 6.699 1.903 -8.250 1.00 90.44 115 GLU A N 1
ATOM 892 C CA . GLU A 1 115 ? 7.874 1.483 -7.487 1.00 90.44 115 GLU A CA 1
ATOM 893 C C . GLU A 1 115 ? 8.945 0.900 -8.424 1.00 90.44 115 GLU A C 1
ATOM 895 O O . GLU A 1 115 ? 8.657 0.051 -9.266 1.00 90.44 115 GLU A O 1
ATOM 900 N N . PHE A 1 116 ? 10.187 1.366 -8.274 1.00 91.06 116 PHE A N 1
ATOM 901 C CA . PHE A 1 116 ? 11.323 0.924 -9.087 1.00 91.06 116 PHE A CA 1
ATOM 902 C C . PHE A 1 116 ? 12.523 0.437 -8.267 1.00 91.06 116 PHE A C 1
ATOM 904 O O . PHE A 1 116 ? 13.250 -0.444 -8.710 1.00 91.06 116 PHE A O 1
ATOM 911 N N . VAL A 1 117 ? 12.792 1.033 -7.107 1.00 91.44 117 VAL A N 1
ATOM 912 C CA . VAL A 1 117 ? 14.054 0.842 -6.380 1.00 91.44 117 VAL A CA 1
ATOM 913 C C . VAL A 1 117 ? 14.150 -0.573 -5.807 1.00 91.44 117 VAL A C 1
ATOM 915 O O . VAL A 1 117 ? 15.155 -1.253 -6.015 1.00 91.44 117 VAL A O 1
ATOM 918 N N . LEU A 1 118 ? 13.110 -1.027 -5.107 1.00 92.00 118 LEU A N 1
ATOM 919 C CA . LEU A 1 118 ? 13.041 -2.363 -4.515 1.00 92.00 118 LEU A CA 1
ATOM 920 C C . LEU A 1 118 ? 12.906 -3.427 -5.600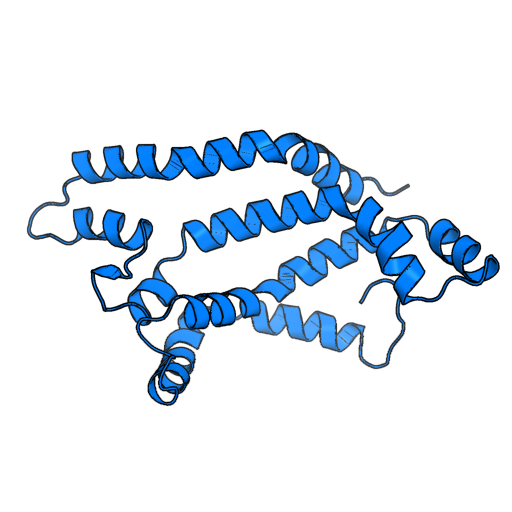 1.00 92.00 118 LEU A C 1
ATOM 922 O O . LEU A 1 118 ? 13.636 -4.417 -5.583 1.00 92.00 118 LEU A O 1
ATOM 926 N N . SER A 1 119 ? 12.019 -3.207 -6.570 1.00 93.12 119 SER A N 1
ATOM 927 C CA . SER A 1 119 ? 11.826 -4.134 -7.687 1.00 93.12 119 SER A CA 1
ATOM 928 C C . SER A 1 119 ? 13.094 -4.313 -8.526 1.00 93.12 119 SER A C 1
ATOM 930 O O . SER A 1 119 ? 13.471 -5.447 -8.806 1.00 93.12 119 SER A O 1
ATOM 932 N N . ALA A 1 120 ? 13.829 -3.243 -8.846 1.00 92.38 120 ALA A N 1
ATOM 933 C CA . ALA A 1 120 ? 15.104 -3.345 -9.561 1.00 92.38 120 ALA A CA 1
ATOM 934 C C . ALA A 1 120 ? 16.220 -4.011 -8.753 1.00 92.38 120 ALA A C 1
ATOM 936 O O . ALA A 1 120 ? 17.138 -4.609 -9.328 1.00 92.38 120 ALA A O 1
ATOM 937 N N . ALA A 1 121 ? 16.166 -3.922 -7.428 1.00 93.31 121 ALA A N 1
ATOM 938 C CA . ALA A 1 121 ? 17.126 -4.583 -6.563 1.00 93.31 121 ALA A CA 1
ATOM 939 C C . ALA A 1 121 ? 16.845 -6.084 -6.409 1.00 93.31 121 ALA A C 1
ATOM 941 O O . ALA A 1 121 ? 17.796 -6.861 -6.464 1.00 93.31 121 ALA A O 1
ATOM 942 N N . LEU A 1 122 ? 15.576 -6.478 -6.266 1.00 94.88 122 LEU A N 1
ATOM 943 C CA . LEU A 1 122 ? 15.159 -7.849 -5.948 1.00 94.88 122 LEU A CA 1
ATOM 944 C C . LEU A 1 122 ? 14.852 -8.716 -7.178 1.00 94.88 122 LEU A C 1
ATOM 946 O O . LEU A 1 122 ? 15.031 -9.928 -7.111 1.00 94.88 122 LEU A O 1
ATOM 950 N N . LEU A 1 123 ? 14.398 -8.120 -8.287 1.00 95.38 123 LEU A N 1
ATOM 951 C CA . LEU A 1 123 ? 14.020 -8.830 -9.515 1.00 95.38 123 LEU A CA 1
ATOM 952 C C . LEU A 1 123 ? 15.096 -8.629 -10.596 1.00 95.38 123 LEU A C 1
ATOM 954 O O . LEU A 1 123 ? 15.182 -7.581 -11.242 1.00 95.38 123 LEU A O 1
ATOM 958 N N . LYS A 1 124 ? 15.948 -9.633 -10.776 1.00 92.81 124 LYS A N 1
ATOM 959 C CA . LYS A 1 124 ? 17.013 -9.710 -11.781 1.00 92.81 124 LYS A CA 1
ATOM 960 C C . LYS A 1 124 ? 16.596 -10.498 -13.021 1.00 92.81 124 LYS A C 1
ATOM 962 O O . LYS A 1 124 ? 17.019 -10.124 -14.119 1.00 92.81 124 LYS A O 1
ATOM 967 N N . ASP A 1 125 ? 15.750 -11.514 -12.872 1.00 93.25 125 ASP A N 1
ATOM 968 C CA . ASP A 1 125 ? 15.221 -12.314 -13.973 1.00 93.25 125 ASP A CA 1
ATOM 969 C C . ASP A 1 125 ? 14.411 -11.423 -14.941 1.00 93.25 125 ASP A C 1
ATOM 971 O O . ASP A 1 125 ? 13.441 -10.768 -14.535 1.00 93.25 125 ASP A O 1
ATOM 975 N N . PRO A 1 126 ? 14.778 -11.368 -16.238 1.00 88.88 126 PRO A N 1
ATOM 976 C CA . PRO A 1 126 ? 14.034 -10.629 -17.253 1.00 88.88 126 PRO A CA 1
ATOM 977 C C . PRO A 1 126 ? 12.543 -10.972 -17.344 1.00 88.88 126 PRO A C 1
ATOM 979 O O . PRO A 1 126 ? 11.758 -10.085 -17.680 1.00 88.88 126 PRO A O 1
ATOM 982 N N . SER A 1 127 ? 12.155 -12.215 -17.047 1.00 92.44 127 SER A N 1
ATOM 983 C CA . SER A 1 127 ? 10.762 -12.680 -17.091 1.00 92.44 127 SER A CA 1
ATOM 984 C C . SER A 1 127 ? 9.900 -12.125 -15.951 1.00 92.44 127 SER A C 1
ATOM 986 O O . SER A 1 127 ? 8.679 -12.047 -16.082 1.00 92.44 127 SER A O 1
ATOM 988 N N . MET A 1 128 ? 10.533 -11.667 -14.868 1.00 91.88 128 MET A N 1
ATOM 989 C CA . MET A 1 128 ? 9.867 -11.167 -13.661 1.00 91.88 128 MET A CA 1
ATOM 990 C C . MET A 1 128 ? 9.801 -9.636 -13.600 1.00 91.88 128 MET A C 1
ATOM 992 O O . MET A 1 128 ? 9.237 -9.080 -12.653 1.00 91.88 128 MET A O 1
ATOM 996 N N . LYS A 1 129 ? 10.362 -8.937 -14.595 1.00 89.56 129 LYS A N 1
ATOM 997 C CA . LYS A 1 129 ? 10.459 -7.472 -14.608 1.00 89.56 129 LYS A CA 1
ATOM 998 C C . LYS A 1 129 ? 9.092 -6.797 -14.630 1.00 89.56 129 LYS A C 1
ATOM 1000 O O . LYS A 1 129 ? 8.214 -7.126 -15.424 1.00 89.56 129 LYS A O 1
ATOM 1005 N N . LEU A 1 130 ? 8.960 -5.768 -13.799 1.00 92.69 130 LEU A N 1
ATOM 1006 C CA . LEU A 1 130 ? 7.775 -4.919 -13.765 1.00 92.69 130 LEU A CA 1
ATOM 1007 C C . LEU A 1 130 ? 7.772 -3.911 -14.917 1.00 92.69 130 LEU A C 1
ATOM 1009 O O . LEU A 1 130 ? 8.817 -3.539 -15.459 1.00 92.69 130 LEU A O 1
ATOM 1013 N N . LEU A 1 131 ? 6.579 -3.402 -15.234 1.00 91.00 131 LEU A N 1
ATOM 1014 C CA . LEU A 1 131 ? 6.362 -2.400 -16.279 1.00 91.00 131 LEU A CA 1
ATOM 1015 C C . LEU A 1 131 ? 7.306 -1.194 -16.127 1.00 91.00 131 LEU A C 1
ATOM 1017 O O . LEU A 1 131 ? 7.943 -0.796 -17.098 1.00 91.00 131 LEU A O 1
ATOM 1021 N N . VAL A 1 132 ? 7.460 -0.662 -14.909 1.00 90.00 132 VAL A N 1
ATOM 1022 C CA . VAL A 1 132 ? 8.333 0.492 -14.612 1.00 90.00 132 VAL A CA 1
ATOM 1023 C C . VAL A 1 132 ? 9.796 0.214 -14.961 1.00 90.00 132 VAL A C 1
ATOM 1025 O O . VAL A 1 132 ? 10.482 1.073 -15.515 1.00 90.00 13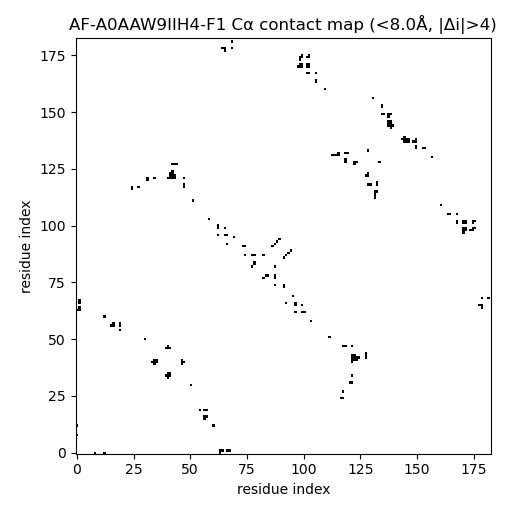2 VAL A O 1
ATOM 1028 N N . MET A 1 133 ? 10.271 -1.009 -14.713 1.00 89.88 133 MET A N 1
ATOM 1029 C CA . MET A 1 133 ? 11.626 -1.430 -15.081 1.00 89.88 133 MET A CA 1
ATOM 1030 C C . MET A 1 133 ? 11.780 -1.514 -16.605 1.00 89.88 133 MET A C 1
ATOM 1032 O O . MET A 1 133 ? 12.812 -1.124 -17.155 1.00 89.88 133 MET A O 1
ATOM 1036 N N . GLY A 1 134 ? 10.733 -1.974 -17.297 1.00 87.50 134 GLY A N 1
ATOM 1037 C CA . GLY A 1 134 ? 10.643 -1.942 -18.756 1.00 87.50 134 GLY A CA 1
ATOM 1038 C C . GLY A 1 134 ? 10.722 -0.518 -19.313 1.00 87.50 134 GLY A C 1
ATOM 1039 O O . GLY A 1 134 ? 11.525 -0.269 -20.212 1.00 87.50 134 GLY A O 1
ATOM 1040 N N . LEU A 1 135 ? 9.978 0.43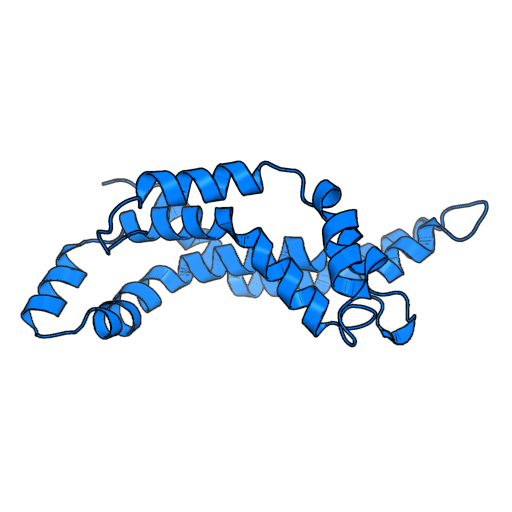4 -18.734 1.00 88.12 135 LEU A N 1
ATOM 1041 C CA . LEU A 1 135 ? 10.043 1.851 -19.118 1.00 88.12 135 LEU A CA 1
ATOM 1042 C C . LEU A 1 135 ? 11.458 2.413 -18.941 1.00 88.12 135 LEU A C 1
ATOM 1044 O O . LEU A 1 135 ? 11.984 3.058 -19.849 1.00 88.12 135 LEU A O 1
ATOM 1048 N N . LYS A 1 136 ? 12.102 2.127 -17.802 1.00 85.00 136 LYS A N 1
ATOM 1049 C CA . LYS A 1 136 ? 13.471 2.581 -17.518 1.00 85.00 136 LYS A CA 1
ATOM 1050 C C . LYS A 1 136 ? 14.487 2.056 -18.538 1.00 85.00 136 LYS A C 1
ATOM 1052 O O . LYS A 1 136 ? 15.419 2.774 -18.897 1.00 85.00 136 LYS A O 1
ATOM 1057 N N . SER A 1 137 ? 14.262 0.863 -19.091 1.00 84.12 137 SER A N 1
ATOM 1058 C CA . SER A 1 137 ? 15.139 0.289 -20.118 1.00 84.12 137 SER A CA 1
ATOM 1059 C C . SER A 1 137 ? 15.196 1.094 -21.428 1.00 84.12 137 SER A C 1
ATOM 1061 O O . SER A 1 137 ? 16.175 0.973 -22.160 1.00 84.12 137 SER A O 1
ATOM 1063 N N . PHE A 1 138 ? 14.204 1.947 -21.720 1.00 83.62 138 PHE A N 1
ATOM 1064 C CA . PHE A 1 138 ? 14.244 2.857 -22.876 1.00 83.62 138 PHE A CA 1
ATOM 1065 C C . PHE A 1 138 ? 15.140 4.085 -22.655 1.00 83.62 138 PHE A C 1
ATOM 1067 O O . PHE A 1 138 ? 15.476 4.777 -23.618 1.00 83.62 138 PHE A O 1
ATOM 1074 N N . MET A 1 139 ? 15.541 4.345 -21.406 1.00 79.06 139 MET A N 1
ATOM 1075 C CA . MET A 1 139 ? 16.472 5.419 -21.053 1.00 79.06 139 MET A CA 1
ATOM 1076 C C . MET A 1 139 ? 17.931 4.956 -21.022 1.00 79.06 139 MET A C 1
ATOM 1078 O O . MET A 1 139 ? 18.816 5.729 -21.368 1.00 79.06 139 MET A O 1
ATOM 1082 N N . ASP A 1 140 ? 18.190 3.698 -20.656 1.00 71.56 140 ASP A N 1
ATOM 1083 C CA . ASP A 1 140 ? 19.549 3.235 -20.330 1.00 71.56 140 ASP A CA 1
ATOM 1084 C C . ASP A 1 140 ? 20.288 2.551 -21.511 1.00 71.56 140 ASP A C 1
ATOM 1086 O O . ASP A 1 140 ? 21.427 2.111 -21.366 1.00 71.56 140 ASP A O 1
ATOM 1090 N N . LYS A 1 141 ? 19.685 2.468 -22.708 1.00 62.16 141 LYS A N 1
ATOM 1091 C CA . LYS A 1 141 ? 20.230 1.741 -23.880 1.00 62.16 141 LYS A CA 1
ATOM 1092 C C . LYS A 1 141 ? 21.199 2.545 -24.774 1.00 62.16 141 LYS A C 1
ATOM 1094 O O . LYS A 1 141 ? 21.108 2.467 -25.993 1.00 62.16 141 LYS A O 1
ATOM 1099 N N . GLY A 1 142 ? 22.172 3.233 -24.174 1.00 61.75 142 GLY A N 1
ATOM 1100 C CA . GLY A 1 142 ? 23.386 3.707 -24.860 1.00 61.75 142 GLY A CA 1
ATOM 1101 C C . GLY A 1 142 ? 23.237 4.946 -25.761 1.00 61.75 142 GLY A C 1
ATOM 1102 O O . GLY A 1 142 ? 22.450 4.984 -26.696 1.00 61.75 142 GLY A O 1
ATOM 1103 N N . VAL A 1 143 ? 24.077 5.949 -25.486 1.00 56.72 143 VAL A N 1
ATOM 1104 C CA . VAL A 1 143 ? 24.375 7.184 -26.250 1.00 56.72 143 VAL A CA 1
ATOM 1105 C C . VAL A 1 143 ? 23.214 8.171 -26.486 1.00 56.72 143 VAL A C 1
ATOM 1107 O O . VAL A 1 143 ? 23.454 9.373 -26.410 1.00 56.72 143 VAL A O 1
ATOM 1110 N N . ALA A 1 144 ? 21.965 7.736 -26.670 1.00 64.75 144 ALA A N 1
ATOM 1111 C CA . ALA A 1 144 ? 20.809 8.633 -26.744 1.00 64.75 144 ALA A CA 1
ATOM 1112 C C . ALA A 1 144 ? 19.538 7.986 -26.172 1.00 64.75 144 ALA A C 1
ATOM 1114 O O . ALA A 1 144 ? 19.046 6.979 -26.680 1.00 64.75 144 ALA A O 1
ATOM 1115 N N . THR A 1 145 ? 18.976 8.600 -25.129 1.00 75.69 145 THR A N 1
ATOM 1116 C CA . THR A 1 145 ? 17.656 8.254 -24.586 1.00 75.69 145 THR A CA 1
ATOM 1117 C C . THR A 1 145 ? 16.605 8.302 -25.692 1.00 75.69 145 THR A C 1
ATOM 1119 O O . THR A 1 145 ? 16.423 9.338 -26.337 1.00 75.69 145 THR A O 1
ATOM 1122 N N . ASN A 1 146 ? 15.862 7.210 -25.892 1.00 82.75 146 ASN A N 1
ATOM 1123 C CA . ASN A 1 146 ? 14.758 7.203 -26.848 1.00 82.75 146 ASN A CA 1
ATOM 1124 C C . ASN A 1 146 ? 13.502 7.807 -26.201 1.00 82.75 146 ASN A C 1
ATOM 1126 O O . ASN A 1 146 ? 12.610 7.099 -25.725 1.00 82.75 146 ASN A O 1
ATOM 1130 N N . TRP A 1 147 ? 13.453 9.141 -26.174 1.00 85.31 147 TRP A N 1
ATOM 1131 C CA . TRP A 1 147 ? 12.353 9.911 -25.589 1.00 85.31 147 TRP A CA 1
ATOM 1132 C C . TRP A 1 147 ? 10.999 9.588 -26.219 1.00 85.31 147 TRP A C 1
ATOM 1134 O O . TRP A 1 147 ? 9.993 9.572 -25.516 1.00 85.31 147 TRP A O 1
ATOM 1144 N N . THR A 1 148 ? 10.967 9.278 -27.517 1.00 89.19 148 THR A N 1
ATOM 1145 C CA . THR A 1 148 ? 9.735 8.937 -28.238 1.00 89.19 148 THR A CA 1
ATOM 1146 C C . THR A 1 148 ? 9.123 7.638 -27.718 1.00 89.19 148 THR A C 1
ATOM 1148 O O . THR A 1 148 ? 7.945 7.617 -27.358 1.00 89.19 148 THR A O 1
ATOM 1151 N N . LEU A 1 149 ? 9.916 6.565 -27.620 1.00 88.50 149 LEU A N 1
ATOM 1152 C CA . LEU A 1 149 ? 9.442 5.286 -27.083 1.00 88.50 149 LEU A CA 1
ATOM 1153 C C . LEU A 1 149 ? 9.113 5.387 -25.593 1.00 88.50 149 LEU A C 1
ATOM 1155 O O . LEU A 1 149 ? 8.092 4.856 -25.159 1.00 88.50 149 LEU A O 1
ATOM 1159 N N . TYR A 1 150 ? 9.932 6.106 -24.822 1.00 89.88 150 TYR A N 1
ATOM 1160 C CA . TYR A 1 150 ? 9.670 6.332 -23.404 1.00 89.88 150 TYR A CA 1
ATOM 1161 C C . TYR A 1 150 ? 8.345 7.077 -23.177 1.00 89.88 150 TYR A C 1
ATOM 1163 O O . TYR A 1 150 ? 7.535 6.653 -22.350 1.00 89.88 150 TYR A O 1
ATOM 1171 N N . ALA A 1 151 ? 8.083 8.147 -23.936 1.00 90.94 151 ALA A N 1
ATOM 1172 C CA . ALA A 1 151 ? 6.840 8.909 -23.847 1.00 90.94 151 ALA A CA 1
ATOM 1173 C C . ALA A 1 151 ? 5.620 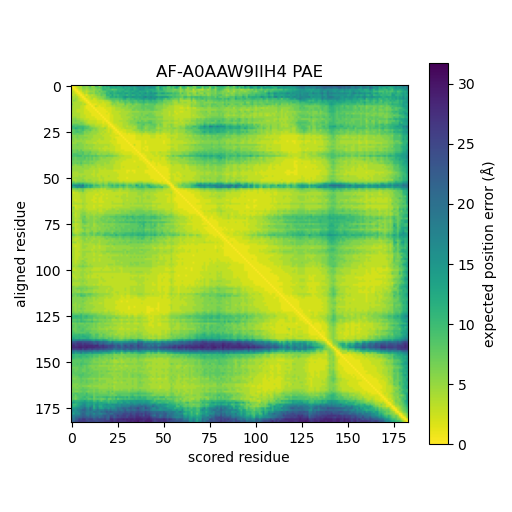8.060 -24.240 1.00 90.94 151 ALA A C 1
ATOM 1175 O O . ALA A 1 151 ? 4.641 8.021 -23.494 1.00 90.94 151 ALA A O 1
ATOM 1176 N N . ALA A 1 152 ? 5.695 7.323 -25.354 1.00 92.25 152 ALA A N 1
ATOM 1177 C CA . ALA A 1 152 ? 4.617 6.434 -25.788 1.00 92.25 152 ALA A CA 1
ATOM 1178 C C . ALA A 1 152 ? 4.302 5.357 -24.731 1.00 92.25 152 ALA A C 1
ATOM 1180 O O . ALA A 1 152 ? 3.143 5.175 -24.350 1.00 92.25 152 ALA A O 1
ATOM 1181 N N . ALA A 1 153 ? 5.335 4.702 -24.189 1.00 91.00 153 ALA A N 1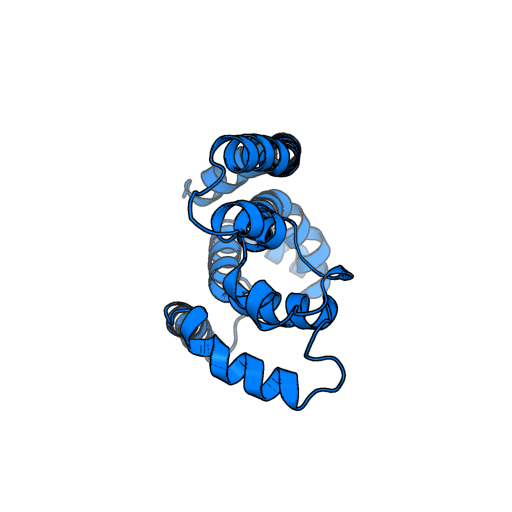
ATOM 1182 C CA . ALA A 1 153 ? 5.185 3.707 -23.130 1.00 91.00 153 ALA A CA 1
ATOM 1183 C C . ALA A 1 153 ? 4.628 4.313 -21.831 1.00 91.00 153 ALA A C 1
ATOM 1185 O O . ALA A 1 153 ? 3.808 3.681 -21.169 1.00 91.00 153 ALA A O 1
ATOM 1186 N N . SER A 1 154 ? 5.014 5.545 -21.485 1.00 91.31 154 SER A N 1
ATOM 1187 C CA . SER A 1 154 ? 4.509 6.257 -20.301 1.00 91.31 154 SER A CA 1
ATOM 1188 C C . SER A 1 154 ? 3.016 6.575 -20.410 1.00 91.31 154 SER A C 1
ATOM 1190 O O . SER A 1 154 ? 2.266 6.382 -19.449 1.00 91.31 154 SER A O 1
ATOM 1192 N N . VAL A 1 155 ? 2.549 6.990 -21.593 1.00 93.75 155 VAL A N 1
ATOM 1193 C CA . VAL A 1 155 ? 1.116 7.208 -21.849 1.00 93.75 155 VAL A CA 1
ATOM 1194 C C . VAL A 1 155 ? 0.347 5.894 -21.711 1.00 93.75 155 VAL A C 1
ATOM 1196 O O . VAL A 1 155 ? -0.662 5.845 -21.007 1.00 93.75 155 VAL A O 1
ATOM 1199 N N . MET A 1 156 ? 0.852 4.805 -22.299 1.00 92.31 156 MET A N 1
ATOM 1200 C CA . MET A 1 156 ? 0.235 3.479 -22.171 1.00 92.31 156 MET A CA 1
ATOM 1201 C C . MET A 1 156 ? 0.204 2.985 -20.717 1.00 92.31 156 MET A C 1
ATOM 1203 O O . MET A 1 156 ? -0.824 2.484 -20.262 1.00 92.31 156 MET A O 1
ATOM 1207 N N . ALA A 1 157 ? 1.293 3.176 -19.968 1.00 91.25 157 ALA A N 1
ATOM 1208 C CA . ALA A 1 157 ? 1.388 2.820 -18.552 1.00 91.25 157 ALA A CA 1
ATOM 1209 C C . ALA A 1 157 ? 0.407 3.607 -17.666 1.00 91.25 157 ALA A C 1
ATOM 1211 O O . ALA A 1 157 ? 0.001 3.118 -16.613 1.00 91.25 157 ALA A O 1
ATOM 1212 N N . THR A 1 158 ? -0.026 4.793 -18.104 1.00 91.88 158 THR A N 1
ATOM 1213 C CA . THR A 1 158 ? -0.997 5.622 -17.374 1.00 91.88 158 THR A CA 1
ATOM 1214 C C . THR A 1 158 ? -2.443 5.128 -17.533 1.00 91.88 158 THR A C 1
ATOM 1216 O O . THR A 1 158 ? -3.274 5.359 -16.655 1.00 91.88 158 THR A O 1
ATOM 1219 N N . ILE A 1 159 ? -2.770 4.395 -18.603 1.00 93.69 159 ILE A N 1
ATOM 1220 C CA . ILE A 1 159 ? -4.122 3.864 -18.861 1.00 93.69 159 ILE A CA 1
ATOM 1221 C C . ILE A 1 159 ? -4.701 3.054 -17.680 1.00 93.69 159 ILE A C 1
ATOM 1223 O O . ILE A 1 159 ? -5.834 3.342 -17.278 1.00 93.69 159 ILE A O 1
ATOM 1227 N N . PRO A 1 160 ? -4.004 2.053 -17.098 1.00 91.00 160 PRO A N 1
ATOM 1228 C CA . PRO A 1 160 ? -4.536 1.302 -15.959 1.00 91.00 160 PRO A CA 1
ATOM 1229 C C . PRO A 1 160 ? -4.755 2.181 -14.721 1.00 91.00 160 PRO A C 1
ATOM 1231 O O . PRO A 1 160 ? -5.771 2.021 -14.045 1.00 91.00 160 PRO A O 1
ATOM 1234 N N . LEU A 1 161 ? -3.867 3.149 -14.463 1.00 91.44 161 LEU A N 1
ATOM 1235 C CA . LEU A 1 161 ? -4.022 4.110 -13.366 1.00 91.44 161 LEU A CA 1
ATOM 1236 C C . LEU A 1 161 ? -5.277 4.972 -13.555 1.00 91.44 161 LEU A C 1
ATOM 1238 O O . LEU A 1 161 ? -6.065 5.128 -12.622 1.00 91.44 161 LEU A O 1
ATOM 1242 N N . ALA A 1 162 ? -5.509 5.470 -14.773 1.00 92.31 162 ALA A N 1
ATOM 1243 C CA . ALA A 1 162 ? -6.691 6.261 -15.104 1.00 92.31 162 ALA A CA 1
ATOM 1244 C C . ALA A 1 162 ? -7.992 5.451 -14.956 1.00 92.31 162 ALA A C 1
ATOM 1246 O O . ALA A 1 162 ? -8.953 5.925 -14.349 1.00 92.31 162 ALA A O 1
ATOM 1247 N N . LYS A 1 163 ? -8.020 4.201 -15.444 1.00 93.75 163 LYS A N 1
ATOM 1248 C CA . LYS A 1 163 ? -9.176 3.299 -15.275 1.00 93.75 163 LYS A CA 1
ATOM 1249 C C . LYS A 1 163 ? -9.478 3.027 -13.802 1.00 93.75 163 LYS A C 1
ATOM 1251 O O . LYS A 1 163 ? -10.644 3.038 -13.395 1.00 93.75 163 LYS A O 1
ATOM 1256 N N . LEU A 1 164 ? -8.437 2.808 -12.999 1.00 92.12 164 LEU A N 1
ATOM 1257 C CA . LEU A 1 164 ? -8.584 2.605 -11.563 1.00 92.12 164 LEU A CA 1
ATOM 1258 C C . LEU A 1 164 ? -9.146 3.852 -10.877 1.00 92.12 164 LEU A C 1
ATOM 1260 O O . LEU A 1 164 ? -10.094 3.748 -10.099 1.00 92.12 164 LEU A O 1
ATOM 1264 N N . PHE A 1 165 ? -8.606 5.028 -11.208 1.00 89.88 165 PHE A N 1
ATOM 1265 C CA . PHE A 1 165 ? -9.084 6.298 -10.671 1.00 89.88 165 PHE A CA 1
ATOM 1266 C C . PHE A 1 165 ? -10.567 6.514 -10.974 1.00 89.88 165 PHE A C 1
ATOM 1268 O O . PHE A 1 165 ? -11.345 6.744 -10.053 1.00 89.88 165 PHE A O 1
ATOM 1275 N N . VAL A 1 166 ? -10.993 6.350 -12.230 1.00 91.81 166 VAL A N 1
ATOM 1276 C CA . VAL A 1 166 ? -12.406 6.505 -12.627 1.00 91.81 166 VAL A CA 1
ATOM 1277 C C . VAL A 1 166 ? -13.325 5.555 -11.851 1.00 91.81 166 VAL A C 1
ATOM 1279 O O . VAL A 1 166 ? -14.446 5.934 -11.506 1.00 91.81 166 VAL A O 1
ATOM 1282 N N . SER A 1 167 ? -12.846 4.352 -11.528 1.00 90.19 167 SER A N 1
ATOM 1283 C CA . SER A 1 167 ? -13.605 3.355 -10.763 1.00 90.19 167 SER A CA 1
ATOM 1284 C C . SER A 1 167 ? -13.753 3.722 -9.278 1.00 90.19 167 SER A C 1
ATOM 1286 O O . SER A 1 167 ? -14.749 3.360 -8.653 1.00 90.19 167 SER A O 1
ATOM 1288 N N . ILE A 1 168 ? -12.786 4.451 -8.705 1.00 87.88 168 ILE A N 1
ATOM 1289 C CA . ILE A 1 168 ? -12.698 4.729 -7.258 1.00 87.88 168 ILE A CA 1
ATOM 1290 C C . ILE A 1 168 ? -12.974 6.203 -6.909 1.00 87.88 168 ILE A C 1
ATOM 1292 O O . ILE A 1 168 ? -13.233 6.511 -5.748 1.00 87.88 168 ILE A O 1
ATOM 1296 N N . GLN A 1 169 ? -13.028 7.116 -7.886 1.00 85.31 169 GLN A N 1
ATOM 1297 C CA . GLN A 1 169 ? -13.190 8.569 -7.690 1.00 85.31 169 GLN A CA 1
ATOM 1298 C C . GLN A 1 169 ? -14.352 8.955 -6.757 1.00 85.31 169 GLN A C 1
ATOM 1300 O O . GLN A 1 169 ? -14.225 9.892 -5.972 1.00 85.31 169 GLN A O 1
ATOM 1305 N N . LYS A 1 170 ? -15.458 8.192 -6.776 1.00 82.44 170 LYS A N 1
ATOM 1306 C CA . LYS A 1 170 ? -16.609 8.404 -5.882 1.00 82.44 170 LYS A CA 1
ATOM 1307 C C . LYS A 1 170 ? -16.224 8.234 -4.409 1.00 82.44 17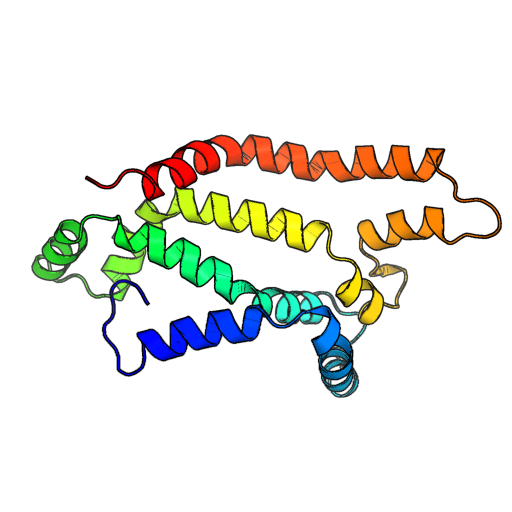0 LYS A C 1
ATOM 1309 O O . LYS A 1 170 ? -16.635 9.028 -3.574 1.00 82.44 170 LYS A O 1
ATOM 1314 N N . PHE A 1 171 ? -15.398 7.237 -4.094 1.00 80.38 171 PHE A N 1
ATOM 1315 C CA . PHE A 1 171 ? -14.890 7.014 -2.741 1.00 80.38 171 PHE A CA 1
ATOM 1316 C C . PHE A 1 171 ? -13.865 8.068 -2.327 1.00 80.38 171 PHE A C 1
ATOM 1318 O O . PHE A 1 171 ? -13.850 8.458 -1.163 1.00 80.38 171 PHE A O 1
ATOM 1325 N N . VAL A 1 172 ? -13.045 8.556 -3.265 1.00 74.25 172 VAL A N 1
ATOM 1326 C CA . VAL A 1 172 ? -12.055 9.608 -2.986 1.00 74.25 172 VAL A CA 1
ATOM 1327 C C . VAL A 1 172 ? -12.736 10.925 -2.629 1.00 74.25 172 VAL A C 1
ATOM 1329 O O . VAL A 1 172 ? -12.392 11.525 -1.612 1.00 74.25 172 VAL A O 1
ATOM 1332 N N . ALA A 1 173 ? -13.745 11.330 -3.404 1.00 71.88 173 ALA A N 1
ATOM 1333 C CA . ALA A 1 173 ? -14.502 12.554 -3.152 1.00 71.88 173 ALA A CA 1
ATOM 1334 C C . ALA A 1 173 ? -15.203 12.535 -1.781 1.00 71.88 173 ALA A C 1
ATOM 1336 O O . ALA A 1 173 ? 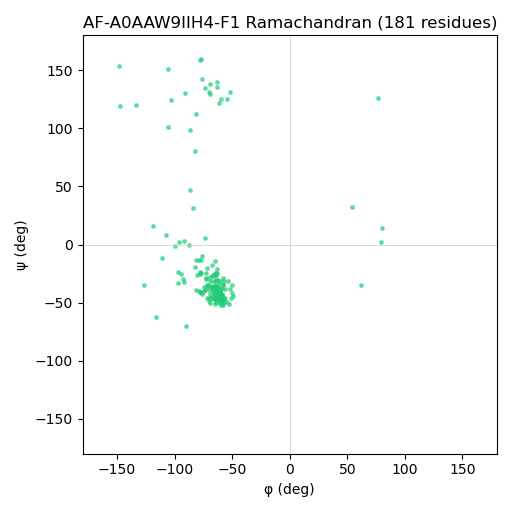-15.142 13.513 -1.043 1.00 71.88 173 ALA A O 1
ATOM 1337 N N . THR A 1 174 ? -15.824 11.413 -1.399 1.00 70.69 174 THR A N 1
ATOM 1338 C CA . THR A 1 174 ? -16.512 11.295 -0.102 1.00 70.69 174 THR A CA 1
ATOM 1339 C C . THR A 1 174 ? -15.542 11.096 1.067 1.00 70.69 174 THR A C 1
ATOM 1341 O O . THR A 1 174 ? -15.729 11.687 2.127 1.00 70.69 174 THR A O 1
ATOM 1344 N N . GLY A 1 175 ? -14.499 10.277 0.900 1.00 67.62 175 GLY A N 1
ATOM 1345 C CA . GLY A 1 175 ? -13.582 9.899 1.980 1.00 67.62 175 GLY A CA 1
ATOM 1346 C C . GLY A 1 175 ? -12.682 11.039 2.460 1.00 67.62 175 GLY A C 1
ATOM 1347 O O . GLY A 1 175 ? -12.471 11.177 3.664 1.00 67.62 175 GLY A O 1
ATOM 1348 N N . LEU A 1 176 ? -12.187 11.878 1.540 1.00 60.31 176 LEU A N 1
ATOM 1349 C CA . LEU A 1 176 ? -11.318 13.009 1.887 1.00 60.31 176 LEU A CA 1
ATOM 1350 C C . LEU A 1 176 ? -12.090 14.134 2.597 1.00 60.31 176 LEU A C 1
ATOM 1352 O O . LEU A 1 176 ? -11.568 14.758 3.517 1.00 60.31 176 LEU A O 1
ATOM 1356 N N . VAL A 1 177 ? -13.343 14.364 2.192 1.00 61.97 177 VAL A N 1
ATOM 1357 C CA . VAL A 1 177 ? -14.205 15.424 2.740 1.00 61.97 177 VAL A CA 1
ATOM 1358 C C . VAL A 1 177 ? -14.808 15.014 4.087 1.00 61.97 177 VAL A C 1
ATOM 1360 O O . VAL A 1 177 ? -14.815 15.813 5.019 1.00 61.97 177 VAL A O 1
ATOM 1363 N N . ALA A 1 178 ? -15.232 13.756 4.244 1.00 56.41 178 ALA A N 1
ATOM 1364 C CA . ALA A 1 178 ? -15.822 13.265 5.494 1.00 56.41 178 ALA A CA 1
ATOM 1365 C C . ALA A 1 178 ? -14.847 13.280 6.688 1.00 56.41 178 ALA A C 1
ATOM 1367 O O . ALA A 1 178 ? -15.281 13.364 7.830 1.00 56.41 178 ALA A O 1
ATOM 1368 N N . GLY A 1 179 ? -13.532 13.221 6.446 1.00 54.78 179 GLY A N 1
ATOM 1369 C CA . GLY A 1 179 ? -12.519 13.378 7.497 1.00 54.78 179 GLY A CA 1
ATOM 1370 C C . GLY A 1 179 ? -12.211 14.834 7.879 1.00 54.78 179 GLY A C 1
ATOM 1371 O O . GLY A 1 179 ? -11.550 15.058 8.893 1.00 54.78 179 GLY A O 1
ATOM 1372 N N . ALA A 1 180 ? -12.649 15.808 7.072 1.00 54.59 180 ALA A N 1
ATOM 1373 C CA . ALA A 1 180 ? -12.367 17.234 7.251 1.00 54.59 180 ALA A CA 1
ATOM 1374 C C . ALA A 1 180 ? -13.494 17.991 7.974 1.00 54.59 180 ALA A C 1
ATOM 1376 O O . ALA A 1 180 ? -13.232 19.019 8.599 1.00 54.59 180 ALA A O 1
ATOM 1377 N N . VAL A 1 181 ? -14.730 17.485 7.925 1.00 42.66 181 VAL A N 1
ATOM 1378 C CA . VAL A 1 181 ? -15.872 18.093 8.618 1.00 42.66 181 VAL A CA 1
ATOM 1379 C C . VAL A 1 181 ? -15.919 17.563 10.051 1.00 42.66 181 VAL A C 1
ATOM 1381 O O . VAL A 1 181 ? -16.368 16.450 10.308 1.00 42.66 181 VAL A O 1
ATOM 1384 N N . LYS A 1 182 ? -15.392 18.359 10.985 1.00 40.91 182 LYS A N 1
ATOM 1385 C CA . LYS A 1 182 ? -15.736 18.254 12.405 1.00 40.91 182 LYS A CA 1
ATOM 1386 C C . LYS A 1 182 ? -17.053 18.998 12.612 1.00 40.91 182 LYS A C 1
ATOM 1388 O O . LYS A 1 182 ? -17.047 20.222 12.520 1.00 40.91 182 LYS A O 1
ATOM 1393 N N . GLU A 1 183 ? -18.118 18.274 12.923 1.00 37.00 183 GLU A N 1
ATOM 1394 C CA . GLU A 1 183 ? -19.134 18.776 13.856 1.00 37.00 183 GLU A CA 1
ATOM 1395 C C . GLU A 1 183 ? -18.942 18.078 15.204 1.00 37.00 183 GLU A C 1
ATOM 1397 O O . GLU A 1 183 ? -18.593 16.870 15.192 1.00 37.00 183 GLU A O 1
#

Sequence (183 aa):
FSRLRFSGKKYGLMALLILQMFPASMALPAILGVAYELPWGMDNHAFLIIVMCGASAYNIWLMKGFIQGLPKELDESAYVDGATHGQVFKKIILPLTKPMLGVIFFFSFIGTFGEFVLSAALLKDPSMKLLVMGLKSFMDKGVATNWTLYAAASVMATIPLAKLFVSIQKFVATGLVAGAVKE

Organism: Clostridium perfringens (NCBI:txid1502)

InterPro domains:
  IPR000515 ABC transporter type 1, transmembrane domain MetI-like [PF00528] (16-173)
  IPR000515 ABC transporter type 1, transmembrane domain MetI-like [PS50928] (1-168)
  IPR000515 ABC transporter type 1, transmembrane domain MetI-like [cd06261] (3-160)
  IPR035906 MetI-like superfamily [G3DSA:1.10.3720.10] (1-170)
  IPR035906 MetI-like superfamily [SSF161098] (1-182)
  IPR050901 Binding-protein-dependent ABC transporter permease [PTHR32243] (1-183)

Secondary structure (DSSP, 8-state):
--S---TTHHHHHHHHHHHHHS-GGGGHHHHHHHHHHSTTSSS-HHHHHHHHHTT-HHHHHHHHHHHHHS-SHHHHHHHHTT--HHHHIIIIIHHHTHHHHHHHHHHHHHHHHT--HHHHHH--SGGG--HHHHHHHTTSSSSS--HHHHHHHHHHHHHHHHHHHHHHHHHHHHHHHHTT---

pLDDT: mean 86.49, std 10.49, range [37.0, 96.0]

Radius of gyration: 20.83 Å; Cα contacts (8 Å, |Δi|>4): 126; chains: 1; bounding box: 52×38×55 Å

Mean predicted aligned error: 6.65 Å

Nearest PDB structures (foldseek):
  3puv-assembly1_G  TM=8.874E-01  e=2.217E-08  Escherichia coli K-12
  4jbw-assembly2_I  TM=9.136E-01  e=2.198E-07  Escherichia coli K-12
  8ja7-assembly1_B  TM=7.956E-01  e=1.535E-05  Mycobacterium tuberculosis H37Rv
  7cad-assembly1_B  TM=8.179E-01  e=1.193E-04  Mycolicibacterium smegmatis MC2 155
  8y5f-assembly1_C  TM=7.782E-01  e=2.734E-04  Escherichia coli

Foldseek 3Di:
DAPDDDPCPVVVLVVLVVVLVPDPLVCQVVLVVVLVVDPQSAQHVVNVVVSLVSNCSVLVVLLNLLLNLDDCVQVVVVVVVVDDPVCCCVPPVVVSCVLVVLVSVLVSCVCVLLDDSNQVSRRPDPVSHHLNVVLVVQQPPDDDRPVVVSVVSVVVSCVVSVVSCVVNVVSVVCSVVSSVDDD